Protein AF-A0A3M0ZXP2-F1 (afdb_monomer)

Structure (mmCIF, N/CA/C/O backbone):
data_AF-A0A3M0ZXP2-F1
#
_entry.id   AF-A0A3M0ZXP2-F1
#
loop_
_atom_site.group_PDB
_atom_site.id
_atom_site.type_symbol
_atom_site.label_atom_id
_atom_site.label_alt_id
_atom_site.label_comp_id
_atom_site.label_asym_id
_atom_site.label_entity_id
_atom_site.label_seq_id
_atom_site.pdbx_PDB_ins_code
_atom_site.Cartn_x
_atom_site.Cartn_y
_atom_site.Cartn_z
_atom_site.occupancy
_atom_site.B_iso_or_equiv
_atom_site.auth_seq_id
_atom_site.auth_comp_id
_atom_site.auth_asym_id
_atom_site.auth_atom_id
_atom_site.pdbx_PDB_model_num
ATOM 1 N N . MET A 1 1 ? -32.323 59.612 -32.442 1.00 44.59 1 MET A N 1
ATOM 2 C CA . MET A 1 1 ? -31.510 58.811 -33.387 1.00 44.59 1 MET A CA 1
ATOM 3 C C . MET A 1 1 ? -30.819 57.692 -32.607 1.00 44.59 1 MET A C 1
ATOM 5 O O . MET A 1 1 ? -29.998 57.991 -31.755 1.00 44.59 1 MET A O 1
ATOM 9 N N . ARG A 1 2 ? -31.217 56.425 -32.800 1.00 47.19 2 ARG A N 1
ATOM 10 C CA . ARG A 1 2 ? -30.590 55.243 -32.172 1.00 47.19 2 ARG A CA 1
ATOM 11 C C . ARG A 1 2 ? -29.609 54.628 -33.169 1.00 47.19 2 ARG A C 1
ATOM 13 O O . ARG A 1 2 ? -30.060 54.100 -34.180 1.00 47.19 2 ARG A O 1
ATOM 20 N N . THR A 1 3 ? -28.311 54.635 -32.883 1.00 50.50 3 THR A N 1
ATOM 21 C CA . THR A 1 3 ? -27.328 53.829 -33.623 1.00 50.50 3 THR A CA 1
ATOM 22 C C . THR A 1 3 ? -26.857 52.676 -32.740 1.00 50.50 3 THR A C 1
ATOM 24 O O . THR A 1 3 ? -26.327 52.844 -31.646 1.00 50.50 3 THR A O 1
ATOM 27 N N . LYS A 1 4 ? -27.169 51.465 -33.203 1.00 53.56 4 LYS A N 1
ATOM 28 C CA . LYS A 1 4 ? -26.891 50.178 -32.565 1.00 53.56 4 LYS A CA 1
ATOM 29 C C . LYS A 1 4 ? -25.509 49.727 -33.048 1.00 53.56 4 LYS A C 1
ATOM 31 O O . LYS A 1 4 ? -25.363 49.409 -34.224 1.00 53.56 4 LYS A O 1
ATOM 36 N N . PHE A 1 5 ? -24.508 49.694 -32.172 1.00 51.50 5 PHE A N 1
ATOM 37 C CA . PHE A 1 5 ? -23.222 49.065 -32.489 1.00 51.50 5 PHE A CA 1
ATOM 38 C C . PHE A 1 5 ? -23.338 47.536 -32.331 1.00 51.50 5 PHE A C 1
ATOM 40 O O . PHE A 1 5 ? -23.860 47.069 -31.312 1.00 51.50 5 PHE A O 1
ATOM 47 N N . PRO A 1 6 ? -22.895 46.724 -33.309 1.00 51.06 6 PRO A N 1
ATOM 48 C CA . PRO A 1 6 ? -22.983 45.274 -33.215 1.00 51.06 6 PRO A CA 1
ATOM 49 C C . PRO A 1 6 ? -21.936 44.726 -32.233 1.00 51.06 6 PRO A C 1
ATOM 51 O O . PRO A 1 6 ? -20.734 44.936 -32.371 1.00 51.06 6 PRO A O 1
ATOM 54 N N . SER A 1 7 ? -22.414 43.993 -31.228 1.00 53.69 7 SER A N 1
ATOM 55 C CA . SER A 1 7 ? -21.606 43.317 -30.210 1.00 53.69 7 SER A CA 1
ATOM 56 C C . SER A 1 7 ? -20.908 42.074 -30.782 1.00 53.69 7 SER A C 1
ATOM 58 O O . SER A 1 7 ? -21.535 41.048 -31.048 1.00 53.69 7 SER A O 1
ATOM 60 N N . ASN A 1 8 ? -19.583 42.150 -30.933 1.00 52.69 8 ASN A N 1
ATOM 61 C CA . ASN A 1 8 ? -18.698 41.062 -31.380 1.00 52.69 8 ASN A CA 1
ATOM 62 C C . ASN A 1 8 ? -18.313 40.077 -30.240 1.00 52.69 8 ASN A C 1
ATOM 64 O O . ASN A 1 8 ? -17.297 39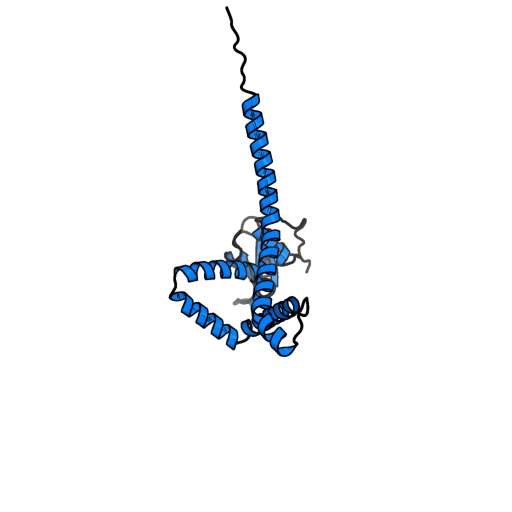.386 -30.305 1.00 52.69 8 ASN A O 1
ATOM 68 N N . SER A 1 9 ? -19.103 39.989 -29.161 1.00 57.03 9 SER A N 1
ATOM 69 C CA . SER A 1 9 ? -18.730 39.254 -27.937 1.00 57.03 9 SER A CA 1
ATOM 70 C C . SER A 1 9 ? -18.844 37.722 -28.034 1.00 57.03 9 SER A C 1
ATOM 72 O O . SER A 1 9 ? -18.269 36.999 -27.218 1.00 57.03 9 SER A O 1
ATOM 74 N N . LYS A 1 10 ? -19.540 37.185 -29.047 1.00 52.28 10 LYS A N 1
ATOM 75 C CA . LYS A 1 10 ? -19.826 35.739 -29.144 1.00 52.28 10 LYS A CA 1
ATOM 76 C C . LYS A 1 10 ? -18.646 34.886 -29.643 1.00 52.28 10 LYS A C 1
ATOM 78 O O . LYS A 1 10 ? -18.547 33.718 -29.270 1.00 52.28 10 LYS A O 1
ATOM 83 N N . LYS A 1 11 ? -17.718 35.432 -30.445 1.00 52.44 11 LYS A N 1
ATOM 84 C CA . LYS A 1 11 ? -16.585 34.658 -31.013 1.00 52.44 11 LYS A CA 1
ATOM 85 C C . LYS A 1 11 ? -15.446 34.401 -30.013 1.00 52.44 11 LYS A C 1
ATOM 87 O O . LYS A 1 11 ? -14.830 33.337 -30.058 1.00 52.44 11 LYS A O 1
ATOM 92 N N . VAL A 1 12 ? -15.190 35.329 -29.088 1.00 55.94 12 VAL A N 1
ATOM 93 C CA . VAL A 1 12 ? -14.093 35.223 -28.101 1.00 55.94 12 VAL A CA 1
ATOM 94 C C . VAL A 1 12 ? -14.400 34.179 -27.016 1.00 55.94 12 VAL A C 1
ATOM 96 O O . VAL A 1 12 ? -13.514 33.432 -26.599 1.00 55.94 12 VAL A O 1
ATOM 99 N N . SER A 1 13 ? -15.673 34.058 -26.623 1.00 58.50 13 SER A N 1
ATOM 100 C CA . SER A 1 13 ? -16.164 33.053 -25.666 1.00 58.50 13 SER A CA 1
ATOM 101 C C . SER A 1 13 ? -15.958 31.609 -26.164 1.00 58.50 13 SER A C 1
ATOM 103 O O . SER A 1 13 ? -15.393 30.771 -25.455 1.00 58.50 13 SER A O 1
ATOM 105 N N . LYS A 1 14 ? -16.312 31.329 -27.428 1.00 59.16 14 LYS A N 1
ATOM 106 C CA . LYS A 1 14 ? -16.271 29.972 -28.003 1.00 59.16 14 LYS A CA 1
ATOM 107 C C . LYS A 1 14 ? -14.840 29.433 -28.181 1.00 59.16 14 LYS A C 1
ATOM 109 O O . LYS A 1 14 ? -14.597 28.258 -27.920 1.00 59.16 14 LYS A O 1
ATOM 114 N N . ARG A 1 15 ? -13.865 30.285 -28.542 1.00 62.31 15 ARG A N 1
ATOM 115 C CA . ARG A 1 15 ? -12.441 29.891 -28.663 1.00 62.31 15 ARG A CA 1
ATOM 116 C C . ARG A 1 15 ? -11.800 29.522 -27.320 1.00 62.31 15 ARG A C 1
ATOM 118 O O . ARG A 1 15 ? -11.051 28.551 -27.262 1.00 62.31 15 ARG A O 1
ATOM 125 N N . ARG A 1 16 ? -12.119 30.242 -26.235 1.00 63.91 16 ARG A N 1
ATOM 126 C CA . ARG A 1 16 ? -11.636 29.895 -24.882 1.00 63.91 16 ARG A CA 1
ATOM 127 C C . ARG A 1 16 ? -12.206 28.560 -24.394 1.00 63.91 16 ARG A C 1
ATOM 129 O O . ARG A 1 16 ? -11.501 27.828 -23.709 1.00 63.91 16 ARG A O 1
ATOM 136 N N . SER A 1 17 ? -13.446 28.235 -24.762 1.00 71.38 17 SER A N 1
ATOM 137 C CA . SER A 1 17 ? -14.083 26.950 -24.442 1.00 71.38 17 SER A CA 1
ATOM 138 C C . SER A 1 17 ? -13.439 25.780 -25.197 1.00 71.38 17 SER A C 1
ATOM 140 O O . SER A 1 17 ? -13.051 24.803 -24.564 1.00 71.38 17 SER A O 1
ATOM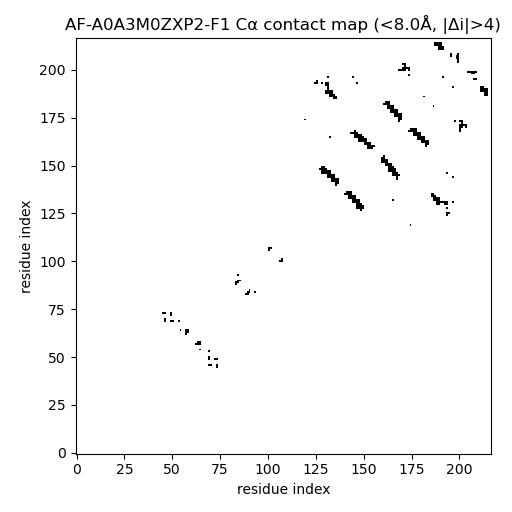 142 N N . LEU A 1 18 ? -13.213 25.910 -26.511 1.00 77.06 18 LEU A N 1
ATOM 143 C CA . LEU A 1 18 ? -12.563 24.864 -27.314 1.00 77.06 18 LEU A CA 1
ATOM 144 C C . LEU A 1 18 ? -11.116 24.598 -26.884 1.00 77.06 18 LEU A C 1
ATOM 146 O O . LEU A 1 18 ? -10.724 23.443 -26.758 1.00 77.06 18 LEU A O 1
ATOM 150 N N . TYR A 1 19 ? -10.338 25.647 -26.593 1.00 83.94 19 TYR A N 1
ATOM 151 C CA . TYR A 1 19 ? -8.975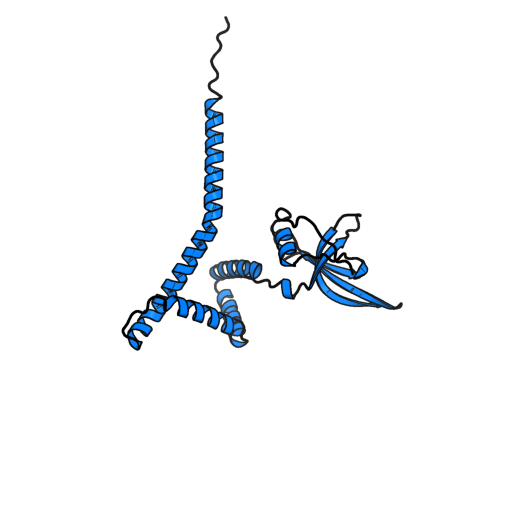 25.491 -26.078 1.00 83.94 19 TYR A CA 1
ATOM 152 C C . TYR A 1 19 ? -8.948 24.786 -24.716 1.00 83.94 19 TYR A C 1
ATOM 154 O O . TYR A 1 19 ? -8.117 23.912 -24.491 1.00 83.94 19 TYR A O 1
ATOM 162 N N . LYS A 1 20 ? -9.880 25.123 -23.813 1.00 81.38 20 LYS A N 1
ATOM 163 C CA . LYS A 1 20 ? -10.005 24.442 -22.516 1.00 81.38 20 LYS A CA 1
ATOM 164 C C . LYS A 1 20 ? -10.356 22.963 -22.683 1.00 81.38 20 LYS A C 1
ATOM 166 O O . LYS A 1 20 ? -9.743 22.135 -22.016 1.00 81.38 20 LYS A O 1
ATOM 171 N N . SER A 1 21 ? -11.283 22.628 -23.580 1.00 82.62 21 SER A N 1
ATOM 172 C CA . SER A 1 21 ? -11.655 21.236 -23.856 1.00 82.62 21 SER A CA 1
ATOM 173 C C . SER A 1 21 ? -10.515 20.453 -24.507 1.00 82.62 21 SER A C 1
ATOM 175 O O . SER A 1 21 ? -10.206 19.356 -24.057 1.00 82.62 21 SER A O 1
ATOM 177 N N . LEU A 1 22 ? -9.832 21.032 -25.499 1.00 88.25 22 LEU A N 1
ATOM 178 C CA . LEU A 1 22 ? -8.693 20.394 -26.162 1.00 88.25 22 LEU A CA 1
ATOM 179 C C . LEU A 1 22 ? -7.523 20.185 -25.195 1.00 88.25 22 LEU A C 1
ATOM 181 O O . LEU A 1 22 ? -6.964 19.095 -25.138 1.00 88.25 22 LEU A O 1
ATOM 185 N N . ARG A 1 23 ? -7.203 21.194 -24.371 1.00 89.56 23 ARG A N 1
ATOM 186 C CA . ARG A 1 23 ? -6.197 21.072 -23.308 1.00 89.56 23 ARG A CA 1
ATOM 187 C C . ARG A 1 23 ? -6.579 19.980 -22.315 1.00 89.56 23 ARG A C 1
ATOM 189 O O . ARG A 1 23 ? -5.715 19.197 -21.950 1.00 89.56 23 ARG A O 1
ATOM 196 N N . ARG A 1 24 ? -7.845 19.901 -21.889 1.00 88.56 24 ARG A N 1
ATOM 197 C CA . ARG A 1 24 ? -8.320 18.856 -20.968 1.00 88.56 24 ARG A CA 1
ATOM 198 C C . ARG A 1 24 ? -8.145 17.458 -21.563 1.00 88.56 24 ARG A C 1
ATOM 200 O O . ARG A 1 24 ? -7.632 16.590 -20.872 1.00 88.56 24 ARG A O 1
ATOM 207 N N . ILE A 1 25 ? -8.531 17.259 -22.824 1.00 89.50 25 ILE A N 1
ATOM 208 C CA . ILE A 1 25 ? -8.393 15.970 -23.522 1.00 89.50 25 ILE A CA 1
ATOM 209 C C . ILE A 1 25 ? -6.915 15.601 -23.678 1.00 89.50 25 ILE A C 1
ATOM 211 O O . ILE A 1 25 ? -6.528 14.479 -23.377 1.00 89.50 25 ILE A O 1
ATOM 215 N N . PHE A 1 26 ? -6.074 16.557 -24.073 1.00 92.19 26 PHE A N 1
ATOM 216 C CA . PHE A 1 26 ? -4.635 16.345 -24.198 1.00 92.19 26 PHE A CA 1
ATOM 217 C C . PHE A 1 26 ? -3.971 16.025 -22.850 1.00 92.19 26 PHE A C 1
ATOM 219 O O . PHE A 1 26 ? -3.185 15.088 -22.765 1.00 92.19 26 PHE A O 1
ATOM 226 N N . MET A 1 27 ? -4.322 16.748 -21.778 1.00 92.81 27 MET A N 1
ATOM 227 C CA . MET A 1 27 ? -3.810 16.472 -20.430 1.00 92.81 27 MET A CA 1
ATOM 228 C C . MET A 1 27 ? -4.274 15.108 -19.920 1.00 92.81 27 MET A C 1
ATOM 230 O O . MET A 1 27 ? -3.470 14.398 -19.333 1.00 92.81 27 MET A O 1
ATOM 234 N N . ALA A 1 28 ? -5.528 14.721 -20.172 1.00 89.25 28 ALA A N 1
ATOM 235 C CA . ALA A 1 28 ? -6.023 13.388 -19.837 1.00 89.25 28 ALA A CA 1
ATOM 236 C C . ALA A 1 28 ? -5.266 12.296 -20.611 1.00 89.25 28 ALA A C 1
ATOM 238 O O . ALA A 1 28 ? -4.831 11.321 -20.010 1.00 89.25 28 ALA A O 1
ATOM 239 N N . GLY A 1 29 ? -5.031 12.491 -21.914 1.00 90.38 29 GLY A N 1
ATOM 240 C CA . GLY A 1 29 ? -4.236 11.572 -22.731 1.00 90.38 29 GLY A CA 1
ATOM 241 C C . GLY A 1 29 ? -2.801 11.423 -22.221 1.00 90.38 29 GLY A C 1
ATOM 242 O O . GLY A 1 29 ? -2.317 10.306 -22.076 1.00 90.38 29 GLY A O 1
ATOM 243 N N . ILE A 1 30 ? -2.142 12.532 -21.868 1.00 91.88 30 ILE A N 1
ATOM 244 C CA . ILE A 1 30 ? -0.819 12.501 -21.231 1.00 91.88 30 ILE A CA 1
ATOM 245 C C . ILE A 1 30 ? -0.876 11.753 -19.897 1.00 91.88 30 ILE A C 1
ATOM 247 O O . ILE A 1 30 ? -0.055 10.874 -19.674 1.00 91.88 30 ILE A O 1
ATOM 251 N N . LEU A 1 31 ? -1.836 12.070 -19.025 1.00 91.81 31 LEU A N 1
ATOM 252 C CA . LEU A 1 31 ? -1.962 11.443 -17.705 1.00 91.81 31 LEU A CA 1
ATOM 253 C C . LEU A 1 31 ? -2.123 9.922 -17.796 1.00 91.81 31 LEU A C 1
ATOM 255 O O . LEU A 1 31 ? -1.542 9.210 -16.987 1.00 91.81 31 LEU A O 1
ATOM 259 N N . VAL A 1 32 ? -2.852 9.429 -18.799 1.00 92.19 32 VAL A N 1
ATOM 260 C CA . VAL A 1 32 ? -3.024 7.988 -19.045 1.00 92.19 32 VAL A CA 1
ATOM 261 C C . VAL A 1 32 ? -1.767 7.353 -19.651 1.00 92.19 32 VAL A C 1
ATOM 263 O O . VAL A 1 32 ? -1.438 6.215 -19.329 1.00 92.19 32 VAL A O 1
ATOM 266 N N . LEU A 1 33 ? -1.041 8.070 -20.514 1.00 93.19 33 LEU A N 1
ATOM 267 C CA . LEU A 1 33 ? 0.167 7.549 -21.163 1.00 93.19 33 LEU A CA 1
ATOM 268 C C . LEU A 1 33 ? 1.414 7.601 -20.272 1.00 93.19 33 LEU A C 1
ATOM 270 O O . LEU A 1 33 ? 2.318 6.791 -20.472 1.00 93.19 33 LEU A O 1
ATOM 274 N N . ILE A 1 34 ? 1.480 8.522 -19.303 1.00 92.94 34 ILE A N 1
ATOM 275 C CA . ILE A 1 34 ? 2.635 8.682 -18.406 1.00 92.94 34 ILE A CA 1
ATOM 276 C C . ILE A 1 34 ? 3.017 7.350 -17.740 1.00 92.94 34 ILE A C 1
ATOM 278 O O . ILE A 1 34 ? 4.175 6.961 -17.896 1.00 92.94 34 ILE A O 1
ATOM 282 N N . PRO A 1 35 ? 2.108 6.615 -17.064 1.00 85.25 35 PRO A N 1
ATOM 283 C CA . PRO A 1 35 ? 2.456 5.347 -16.425 1.00 85.25 35 PRO A CA 1
ATOM 284 C C . PRO A 1 35 ? 3.029 4.328 -17.413 1.00 85.25 35 PRO A C 1
ATOM 286 O O . PRO A 1 35 ? 4.070 3.738 -17.151 1.00 85.25 35 PRO A O 1
ATOM 289 N N . VAL A 1 36 ? 2.407 4.190 -18.588 1.00 92.19 36 VAL A N 1
ATOM 290 C CA . VAL A 1 36 ? 2.818 3.220 -19.617 1.00 92.19 36 VAL A CA 1
ATOM 291 C C . VAL A 1 36 ? 4.218 3.531 -20.148 1.00 92.19 36 VAL A C 1
ATOM 293 O O . VAL A 1 36 ? 5.072 2.646 -20.235 1.00 92.19 36 VAL A O 1
ATOM 296 N N . ILE A 1 37 ? 4.477 4.799 -20.476 1.00 93.19 37 ILE A N 1
ATOM 297 C CA . ILE A 1 37 ? 5.783 5.251 -20.969 1.00 93.19 37 ILE A CA 1
ATOM 298 C C . ILE A 1 37 ? 6.844 5.084 -19.877 1.00 93.19 37 ILE A C 1
ATOM 300 O O . ILE A 1 37 ? 7.939 4.601 -20.162 1.00 93.19 37 ILE A O 1
ATOM 304 N N . MET A 1 38 ? 6.520 5.434 -18.630 1.00 89.06 38 MET A N 1
ATOM 305 C CA . MET A 1 38 ? 7.418 5.268 -17.486 1.00 89.06 38 MET A CA 1
ATOM 306 C C . MET A 1 38 ? 7.800 3.802 -17.275 1.00 89.06 38 MET A C 1
ATOM 308 O O . MET A 1 38 ? 8.987 3.508 -17.137 1.00 89.06 38 MET A O 1
ATOM 312 N N . THR A 1 39 ? 6.839 2.875 -17.324 1.00 88.00 39 THR A N 1
ATOM 313 C CA . THR A 1 39 ? 7.114 1.434 -17.240 1.00 88.00 39 THR A CA 1
ATOM 314 C C . THR A 1 39 ? 8.042 0.983 -18.363 1.00 88.00 39 THR A C 1
ATOM 316 O O . THR A 1 39 ? 9.040 0.315 -18.099 1.00 88.00 39 THR A O 1
ATOM 319 N N . PHE A 1 40 ? 7.772 1.385 -19.609 1.00 93.25 40 PHE A N 1
ATOM 320 C CA . PHE A 1 40 ? 8.615 1.011 -20.745 1.00 93.25 40 PHE A CA 1
ATOM 321 C C . PHE A 1 40 ? 10.050 1.538 -20.607 1.00 93.25 40 PHE A C 1
ATOM 323 O O . PHE A 1 40 ? 11.006 0.801 -20.854 1.00 93.25 40 PHE A O 1
ATOM 330 N N . ILE A 1 41 ? 10.217 2.793 -20.175 1.00 92.81 41 ILE A N 1
ATOM 331 C CA . ILE A 1 41 ? 11.534 3.396 -19.932 1.00 92.81 41 ILE A CA 1
ATOM 332 C C . ILE A 1 41 ? 12.272 2.651 -18.819 1.00 92.81 41 ILE A C 1
ATOM 334 O O . ILE A 1 41 ? 13.432 2.299 -19.013 1.00 92.81 41 ILE A O 1
ATOM 338 N N . ALA A 1 42 ? 11.616 2.387 -17.687 1.00 87.69 42 ALA A N 1
ATOM 339 C CA . ALA A 1 42 ? 12.227 1.703 -16.550 1.00 87.69 42 ALA A CA 1
ATOM 340 C C . ALA A 1 42 ? 12.697 0.291 -16.925 1.00 87.69 42 ALA A C 1
ATOM 342 O O . ALA A 1 42 ? 13.845 -0.072 -16.673 1.00 87.69 42 ALA A O 1
ATOM 343 N N . VAL A 1 43 ? 11.836 -0.475 -17.599 1.00 85.44 43 VAL A N 1
ATOM 344 C CA . VAL A 1 43 ? 12.134 -1.836 -18.061 1.00 85.44 43 VAL A CA 1
ATOM 345 C C . VAL A 1 43 ? 13.284 -1.832 -19.072 1.00 85.44 43 VAL A C 1
ATOM 347 O O . VAL A 1 43 ? 14.240 -2.591 -18.926 1.00 85.44 43 VAL A O 1
ATOM 350 N N . LYS A 1 44 ? 13.249 -0.936 -20.067 1.00 87.25 44 LYS A N 1
ATOM 351 C CA . LYS A 1 44 ? 14.333 -0.801 -21.050 1.00 87.25 44 LYS A CA 1
ATOM 352 C C . LYS A 1 44 ? 15.654 -0.399 -20.392 1.00 87.25 44 LYS A C 1
ATOM 354 O O . LYS A 1 44 ? 16.694 -0.949 -20.743 1.00 87.25 44 LYS A O 1
ATOM 359 N N . TRP A 1 45 ? 15.623 0.560 -19.469 1.00 88.88 45 TRP A N 1
ATOM 360 C CA . TRP A 1 45 ? 16.809 1.019 -18.749 1.00 88.88 45 TRP A CA 1
ATOM 361 C C . TRP A 1 45 ? 17.447 -0.118 -17.951 1.00 88.88 45 TRP A C 1
ATOM 363 O O . TRP A 1 45 ? 18.658 -0.309 -18.031 1.00 88.88 45 TRP A O 1
ATOM 373 N N . LEU A 1 46 ? 16.627 -0.919 -17.267 1.00 83.19 46 LEU A N 1
ATOM 374 C CA . LEU A 1 46 ? 17.084 -2.082 -16.518 1.00 83.19 46 LEU A CA 1
ATOM 375 C C . LEU A 1 46 ? 17.745 -3.125 -17.429 1.00 83.19 46 LEU A C 1
ATOM 377 O O . LEU A 1 46 ? 18.842 -3.581 -17.118 1.00 83.19 46 LEU A O 1
ATOM 381 N N . PHE A 1 47 ? 17.136 -3.450 -18.577 1.00 82.56 47 PHE A N 1
ATOM 382 C CA . PHE A 1 47 ? 17.742 -4.382 -19.534 1.00 82.56 47 PHE A CA 1
ATOM 383 C C . PHE A 1 47 ? 19.089 -3.892 -20.046 1.00 82.56 47 PHE A C 1
ATOM 385 O O . PHE A 1 47 ? 20.046 -4.654 -20.036 1.00 82.56 47 PHE A O 1
ATOM 392 N N . VAL A 1 48 ? 19.189 -2.621 -20.443 1.00 85.00 48 VAL A N 1
ATOM 393 C CA . VAL A 1 48 ? 20.449 -2.048 -20.942 1.00 85.00 48 VAL A CA 1
ATOM 394 C C . VAL A 1 48 ? 21.525 -2.037 -19.856 1.00 85.00 48 VAL A C 1
ATOM 396 O O . VAL A 1 48 ? 22.686 -2.313 -20.152 1.00 85.00 48 VAL A O 1
ATOM 399 N N . LEU A 1 49 ? 21.154 -1.744 -18.607 1.00 85.62 49 LEU A N 1
ATOM 400 C CA . LEU A 1 49 ? 22.073 -1.773 -17.471 1.00 85.62 49 LEU A CA 1
ATOM 401 C C . LEU A 1 49 ? 22.633 -3.184 -17.251 1.00 85.62 49 LEU A C 1
ATOM 403 O O . LEU A 1 49 ? 23.846 -3.363 -17.155 1.00 85.62 49 LEU A O 1
ATOM 407 N N . VAL A 1 50 ? 21.750 -4.180 -17.196 1.00 82.44 50 VAL A N 1
ATOM 408 C CA . VAL A 1 50 ? 22.111 -5.578 -16.949 1.00 82.44 50 VAL A CA 1
ATOM 409 C C . VAL A 1 50 ? 22.912 -6.149 -18.120 1.00 82.44 50 VAL A C 1
ATOM 411 O O . VAL A 1 50 ? 23.993 -6.693 -17.897 1.00 82.44 50 VAL A O 1
ATOM 414 N N . ASP A 1 51 ? 22.463 -5.946 -19.362 1.00 81.19 51 ASP A N 1
ATOM 415 C CA . ASP A 1 51 ? 23.213 -6.325 -20.566 1.00 81.19 51 ASP A CA 1
ATOM 416 C C . ASP A 1 51 ? 24.595 -5.672 -20.598 1.00 81.19 51 ASP A C 1
ATOM 418 O O . ASP A 1 51 ? 25.575 -6.335 -20.923 1.00 81.19 51 ASP A O 1
ATOM 422 N N . GLY A 1 52 ? 24.703 -4.395 -20.227 1.00 81.81 52 GLY A N 1
ATOM 423 C CA . GLY A 1 52 ? 25.981 -3.688 -20.171 1.00 81.81 52 GLY A CA 1
ATOM 424 C C . GLY A 1 52 ? 26.972 -4.316 -19.190 1.00 81.81 52 GLY A C 1
ATOM 425 O O . GLY A 1 52 ? 28.156 -4.418 -19.503 1.00 81.81 52 GLY A O 1
ATOM 426 N N . ILE A 1 53 ? 26.492 -4.779 -18.032 1.00 81.56 53 ILE A N 1
ATOM 427 C CA . ILE A 1 53 ? 27.324 -5.457 -17.030 1.00 81.56 53 ILE A CA 1
ATOM 428 C C . ILE A 1 53 ? 27.698 -6.866 -17.497 1.00 81.56 53 ILE A C 1
ATOM 430 O O . ILE A 1 53 ? 28.841 -7.266 -17.324 1.00 81.56 53 ILE A O 1
ATOM 434 N N . LEU A 1 54 ? 26.767 -7.623 -18.085 1.00 78.50 54 LEU A N 1
ATOM 435 C CA . LEU A 1 54 ? 26.965 -9.040 -18.416 1.00 78.50 54 LEU A CA 1
ATOM 436 C C . LEU A 1 54 ? 27.671 -9.285 -19.747 1.00 78.50 54 LEU A C 1
ATOM 438 O O . LEU A 1 54 ? 28.387 -10.278 -19.867 1.00 78.50 54 LEU A O 1
ATOM 442 N N . LYS A 1 55 ? 27.482 -8.414 -20.742 1.00 77.31 55 LYS A N 1
ATOM 443 C CA . LYS A 1 55 ? 28.028 -8.578 -22.095 1.00 77.31 55 LYS A CA 1
ATOM 444 C C . LYS A 1 55 ? 29.539 -8.870 -22.107 1.00 77.31 55 LYS A C 1
ATOM 446 O O . LYS A 1 55 ? 29.905 -9.843 -22.761 1.00 77.31 55 LYS A O 1
ATOM 451 N N . PRO A 1 56 ? 30.401 -8.162 -21.346 1.00 79.00 56 PRO A N 1
ATOM 452 C CA . PRO A 1 56 ? 31.830 -8.479 -21.290 1.00 79.00 56 PRO A CA 1
ATOM 453 C C . PRO A 1 56 ? 32.123 -9.896 -20.774 1.00 79.00 56 PRO A C 1
ATOM 455 O O . PRO A 1 56 ? 33.043 -10.550 -21.254 1.00 79.00 56 PRO A O 1
ATOM 458 N N . TYR A 1 57 ? 31.337 -10.393 -19.815 1.00 80.62 57 TYR A N 1
ATOM 459 C CA . TYR A 1 57 ? 31.520 -11.730 -19.242 1.00 80.62 57 TYR A CA 1
ATOM 460 C C . TYR A 1 57 ? 30.972 -12.831 -20.155 1.00 80.62 57 TYR A C 1
ATOM 462 O O . T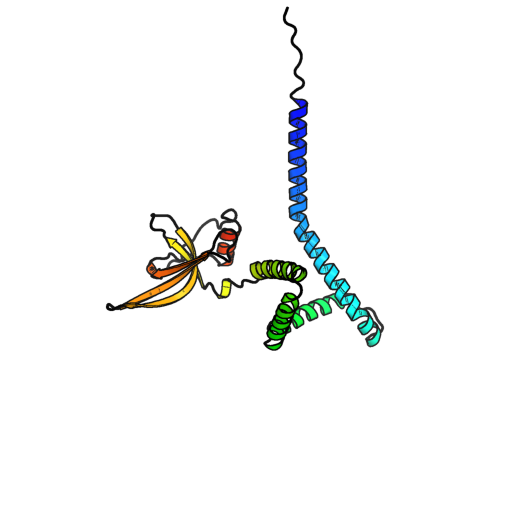YR A 1 57 ? 31.580 -13.891 -20.271 1.00 80.62 57 TYR A O 1
ATOM 470 N N . ILE A 1 58 ? 29.845 -12.580 -20.827 1.00 74.75 58 ILE A N 1
ATOM 471 C CA . ILE A 1 58 ? 29.238 -13.520 -21.778 1.00 74.75 58 ILE A CA 1
ATOM 472 C C . ILE A 1 58 ? 30.112 -13.655 -23.027 1.00 74.75 58 ILE A C 1
ATOM 474 O O . ILE A 1 58 ? 30.360 -14.774 -23.468 1.00 74.75 58 ILE A O 1
ATOM 478 N N . GLU A 1 59 ? 30.608 -12.545 -23.580 1.00 75.50 59 GLU A N 1
ATOM 479 C CA . GLU A 1 59 ? 31.516 -12.564 -24.735 1.00 75.50 59 GLU A CA 1
ATOM 480 C C . GLU A 1 59 ? 32.829 -13.285 -24.400 1.00 75.50 59 GLU A C 1
ATOM 482 O O . GLU A 1 59 ? 33.335 -14.035 -25.231 1.00 75.50 59 GLU A O 1
ATOM 487 N N . LEU A 1 60 ? 33.331 -13.144 -23.168 1.00 77.31 60 LEU A N 1
ATOM 488 C CA . LEU A 1 60 ? 34.521 -13.855 -22.697 1.00 77.31 60 LEU A CA 1
ATOM 489 C C . LEU A 1 60 ? 34.291 -15.366 -22.499 1.00 77.31 60 LEU A C 1
ATOM 491 O O . LEU A 1 60 ? 35.181 -16.151 -22.815 1.00 77.31 60 LEU A O 1
ATOM 495 N N . LEU A 1 61 ? 33.131 -15.787 -21.973 1.00 75.62 61 LEU A N 1
ATOM 496 C CA . LEU A 1 61 ? 32.839 -17.207 -21.709 1.00 75.62 61 LEU A CA 1
ATOM 497 C C . LEU A 1 61 ? 32.331 -17.979 -22.934 1.00 75.62 61 LEU A C 1
ATOM 499 O O . LEU A 1 61 ? 32.662 -19.152 -23.090 1.00 75.62 61 LEU A O 1
ATOM 503 N N . PHE A 1 62 ? 31.487 -17.357 -23.758 1.00 72.12 62 PHE A N 1
ATOM 504 C CA . PHE A 1 62 ? 30.727 -18.038 -24.811 1.00 72.12 62 PHE A CA 1
ATOM 505 C C . PHE A 1 62 ? 31.072 -17.560 -26.225 1.00 72.12 62 PHE A C 1
ATOM 507 O O . PHE A 1 62 ? 30.661 -18.208 -27.185 1.00 72.12 62 PHE A O 1
ATOM 514 N N . GLY A 1 63 ? 31.795 -16.443 -26.382 1.00 71.88 63 GLY A N 1
ATOM 515 C CA . GLY A 1 63 ? 32.239 -15.924 -27.684 1.00 71.88 63 GLY A CA 1
ATOM 516 C C . GLY A 1 63 ? 31.122 -15.511 -28.655 1.00 71.88 63 GLY A C 1
ATOM 517 O O . GLY A 1 63 ? 31.410 -15.151 -29.793 1.00 71.88 63 GLY A O 1
ATOM 518 N N . ILE A 1 64 ? 29.851 -15.581 -28.241 1.00 71.38 64 ILE A N 1
ATOM 519 C CA . ILE A 1 64 ? 28.670 -15.349 -29.081 1.00 71.38 64 ILE A CA 1
ATOM 520 C C . ILE A 1 64 ? 27.643 -14.536 -28.287 1.00 71.38 64 ILE A C 1
ATOM 522 O O . ILE A 1 64 ? 27.392 -14.796 -27.109 1.00 71.38 64 ILE A O 1
ATOM 526 N N . TYR A 1 65 ? 27.011 -13.565 -28.949 1.00 67.94 65 TYR A N 1
ATOM 527 C CA . TYR A 1 65 ? 25.876 -12.829 -28.399 1.00 67.94 65 TYR A CA 1
ATOM 528 C C . TYR A 1 65 ? 24.597 -13.675 -28.480 1.00 67.94 65 TYR A C 1
ATOM 530 O O . TYR A 1 65 ? 24.141 -14.008 -29.575 1.00 67.94 65 TYR A O 1
ATOM 538 N N . ILE A 1 66 ? 24.002 -14.002 -27.329 1.00 70.12 66 ILE A N 1
ATOM 539 C CA . ILE A 1 66 ? 22.720 -14.714 -27.254 1.00 70.12 66 ILE A CA 1
ATOM 540 C C . ILE A 1 66 ? 21.599 -13.688 -27.012 1.00 70.12 66 ILE A C 1
ATOM 542 O O . ILE A 1 66 ? 21.506 -13.139 -25.907 1.00 70.12 66 ILE A O 1
ATOM 546 N N . PRO A 1 67 ? 20.732 -13.411 -28.004 1.00 67.94 67 PRO A N 1
ATOM 547 C CA . PRO A 1 67 ? 19.615 -12.491 -27.822 1.00 67.94 67 PRO A CA 1
ATOM 548 C C . PRO A 1 67 ? 18.650 -13.024 -26.750 1.00 67.94 67 PRO A C 1
ATOM 550 O O . PRO A 1 67 ? 18.287 -14.197 -26.752 1.00 67.94 67 PRO A O 1
ATOM 553 N N . GLY A 1 68 ? 18.240 -12.160 -25.816 1.00 72.50 68 GLY A N 1
ATOM 554 C CA . GLY A 1 68 ? 17.346 -12.517 -24.704 1.00 72.50 68 GLY A CA 1
ATOM 555 C C . GLY A 1 68 ? 18.046 -12.987 -23.421 1.00 72.50 68 GLY A C 1
ATOM 556 O O . GLY A 1 68 ? 17.392 -13.087 -22.383 1.00 72.50 68 GLY A O 1
ATOM 557 N N . LEU A 1 69 ? 19.369 -13.193 -23.431 1.00 77.69 69 LEU A N 1
ATOM 558 C CA . LEU A 1 69 ? 20.118 -13.566 -22.224 1.00 77.69 69 LEU A CA 1
ATOM 559 C C . LEU A 1 69 ? 20.093 -12.455 -21.160 1.00 77.69 69 LEU A C 1
ATOM 561 O O . LEU A 1 69 ? 19.927 -12.744 -19.976 1.00 77.69 69 LEU A O 1
ATOM 565 N N . GLY A 1 70 ? 20.129 -11.190 -21.586 1.00 76.69 70 GLY A N 1
ATOM 566 C CA . GLY A 1 70 ? 19.907 -10.029 -20.723 1.00 76.69 70 GLY A CA 1
ATOM 567 C C . GLY A 1 70 ? 18.574 -10.037 -20.000 1.00 76.69 70 GLY A C 1
ATOM 568 O O . GLY A 1 70 ? 18.498 -9.640 -18.837 1.00 76.69 70 GLY A O 1
ATOM 569 N N . PHE A 1 71 ? 17.525 -10.540 -20.658 1.00 81.06 71 PHE A N 1
ATOM 570 C CA . PHE A 1 71 ? 16.205 -10.642 -20.049 1.00 81.06 71 PHE A CA 1
ATOM 571 C C . PHE A 1 71 ? 16.212 -11.650 -18.902 1.00 81.06 71 PHE A C 1
ATOM 573 O O . PHE A 1 71 ? 15.843 -11.319 -17.776 1.00 81.06 71 PHE A O 1
ATOM 580 N N . ILE A 1 72 ? 16.700 -12.861 -19.176 1.00 83.12 72 ILE A N 1
ATOM 581 C CA . ILE A 1 72 ? 16.789 -13.944 -18.189 1.00 83.12 72 ILE A CA 1
ATOM 582 C C . ILE A 1 72 ? 17.680 -13.522 -17.020 1.00 83.12 72 ILE A C 1
ATOM 584 O O . ILE A 1 72 ? 17.315 -13.709 -15.861 1.00 83.12 72 ILE A O 1
ATOM 588 N N . ALA A 1 73 ? 18.824 -12.907 -17.311 1.00 82.25 73 ALA A N 1
ATOM 589 C CA . ALA A 1 73 ? 19.743 -12.449 -16.285 1.00 82.25 73 ALA A CA 1
ATOM 590 C C . ALA A 1 73 ? 19.153 -11.314 -15.438 1.00 82.25 73 ALA A C 1
ATOM 592 O O . ALA A 1 73 ? 19.331 -11.314 -14.224 1.00 82.25 73 ALA A O 1
ATOM 593 N N . THR A 1 74 ? 18.393 -10.395 -16.041 1.00 82.56 74 THR A N 1
ATOM 594 C CA . THR A 1 74 ? 17.646 -9.363 -15.305 1.00 82.56 74 THR A CA 1
ATOM 595 C C . THR A 1 74 ? 16.638 -9.993 -14.350 1.00 82.56 74 THR A C 1
ATOM 597 O O . THR A 1 74 ? 16.620 -9.649 -13.171 1.00 82.56 74 THR A O 1
ATOM 600 N N . VAL A 1 75 ? 15.830 -10.945 -14.826 1.00 86.00 75 VAL A N 1
ATOM 601 C CA . VAL A 1 75 ? 14.851 -11.658 -13.987 1.00 86.00 75 VAL A CA 1
ATOM 602 C C . VAL A 1 75 ? 15.550 -12.384 -12.837 1.00 86.00 75 VAL A C 1
ATOM 604 O O . VAL A 1 75 ? 15.118 -12.280 -11.690 1.00 86.00 75 VAL A O 1
ATOM 607 N N . LEU A 1 76 ? 16.660 -13.067 -13.122 1.00 88.88 76 LEU A N 1
ATOM 608 C CA . LEU A 1 76 ? 17.440 -13.774 -12.114 1.00 88.88 76 LEU A CA 1
ATOM 609 C C . LEU A 1 76 ? 18.046 -12.810 -11.083 1.00 88.88 76 LEU A C 1
ATOM 611 O O . LEU A 1 76 ? 17.987 -13.087 -9.890 1.00 88.88 76 LEU A O 1
ATOM 615 N N . LEU A 1 77 ? 18.580 -11.666 -11.515 1.00 86.38 77 LEU A N 1
ATOM 616 C CA . LEU A 1 77 ? 19.111 -10.632 -10.624 1.00 86.38 77 LEU A CA 1
ATOM 617 C C . LEU A 1 77 ? 18.027 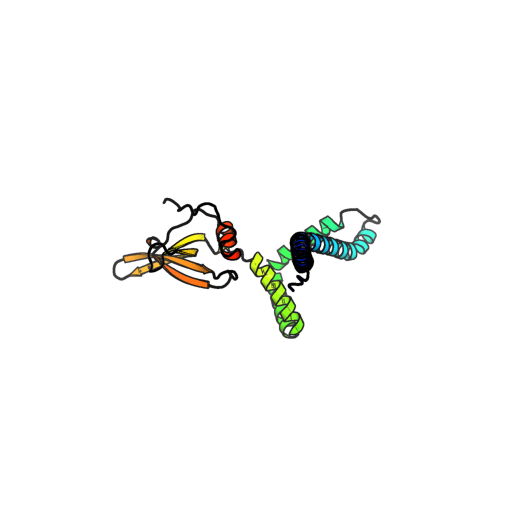-10.042 -9.722 1.00 86.38 77 LEU A C 1
ATOM 619 O O . LEU A 1 77 ? 18.244 -9.920 -8.516 1.00 86.38 77 LEU A O 1
ATOM 623 N N . ILE A 1 78 ? 16.852 -9.718 -10.270 1.00 87.44 78 ILE A N 1
ATOM 624 C CA . ILE A 1 78 ? 15.704 -9.259 -9.475 1.00 87.44 78 ILE A CA 1
ATOM 625 C C . ILE A 1 78 ? 15.345 -10.322 -8.433 1.00 87.44 78 ILE A C 1
ATOM 627 O O . ILE A 1 78 ? 15.239 -10.011 -7.248 1.00 87.44 78 ILE A O 1
ATOM 631 N N . PHE A 1 79 ? 15.228 -11.585 -8.839 1.00 90.19 79 PHE A N 1
ATOM 632 C CA . PHE A 1 79 ? 14.885 -12.673 -7.929 1.00 90.19 79 PHE A CA 1
ATOM 633 C C . PHE A 1 79 ? 15.924 -12.855 -6.812 1.00 90.19 79 PHE A C 1
ATOM 635 O O . PHE A 1 79 ? 15.570 -12.887 -5.633 1.00 90.19 79 PHE A O 1
ATOM 642 N N . LEU A 1 80 ? 17.213 -12.905 -7.160 1.00 91.56 80 LEU A N 1
ATOM 643 C CA . LEU A 1 80 ? 18.306 -13.048 -6.196 1.00 91.56 80 LEU A CA 1
ATOM 644 C C . LEU A 1 80 ? 18.405 -11.845 -5.255 1.00 91.56 80 LEU A C 1
ATOM 646 O O . LEU A 1 80 ? 18.611 -12.031 -4.058 1.00 91.56 80 LEU A O 1
ATOM 650 N N . SER A 1 81 ? 18.216 -10.622 -5.758 1.00 88.56 81 SER A N 1
ATOM 651 C CA . SER A 1 81 ? 18.173 -9.426 -4.908 1.00 88.56 81 SER A CA 1
ATOM 652 C C . SER A 1 81 ? 16.996 -9.460 -3.930 1.00 88.56 81 SER A C 1
ATOM 654 O O . SER A 1 81 ? 17.174 -9.104 -2.768 1.00 88.56 81 SER A O 1
ATOM 656 N N . GLY A 1 82 ? 15.831 -9.977 -4.339 1.00 86.62 82 GLY A N 1
ATOM 657 C CA . GLY A 1 82 ? 14.683 -10.191 -3.455 1.00 86.62 82 GLY A CA 1
ATOM 658 C C . GLY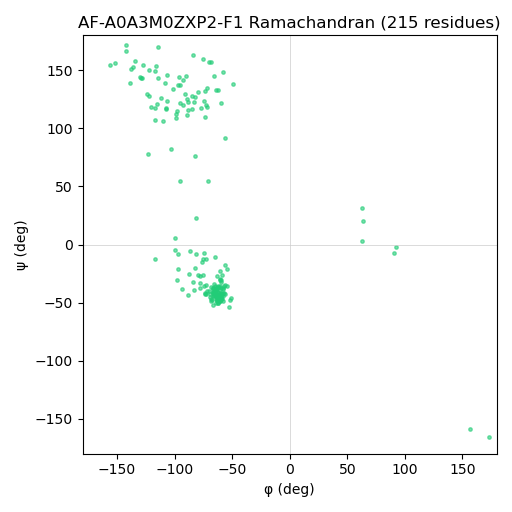 A 1 82 ? 14.950 -11.244 -2.374 1.00 86.62 82 GLY A C 1
ATOM 659 O O . GLY A 1 82 ? 14.677 -11.015 -1.192 1.00 86.62 82 GLY A O 1
ATOM 660 N N . LEU A 1 83 ? 15.556 -12.377 -2.741 1.00 90.00 83 LEU A N 1
ATOM 661 C CA . LEU A 1 83 ? 15.996 -13.394 -1.776 1.00 90.00 83 LEU A CA 1
ATOM 662 C C . LEU A 1 83 ? 17.014 -12.825 -0.785 1.00 90.00 83 LEU A C 1
ATOM 664 O O . LEU A 1 83 ? 16.927 -13.056 0.421 1.00 90.00 83 LEU A O 1
ATOM 668 N N . PHE A 1 84 ? 17.958 -12.030 -1.281 1.00 91.38 84 PHE A N 1
ATOM 669 C CA . PHE A 1 84 ? 18.939 -11.372 -0.439 1.00 91.38 84 PHE A CA 1
ATOM 670 C C . PHE A 1 84 ? 18.271 -10.382 0.518 1.00 91.38 84 PHE A C 1
ATOM 672 O O . PHE A 1 84 ? 18.477 -10.484 1.725 1.00 91.38 84 PHE A O 1
ATOM 679 N N . ALA A 1 85 ? 17.413 -9.493 0.016 1.00 85.94 85 ALA A N 1
ATOM 680 C CA . ALA A 1 85 ? 16.709 -8.484 0.806 1.00 85.94 85 ALA A CA 1
ATOM 681 C C . ALA A 1 85 ? 15.802 -9.085 1.895 1.00 85.94 85 ALA A C 1
ATOM 683 O O . ALA A 1 85 ? 15.630 -8.490 2.958 1.00 85.94 85 ALA A O 1
ATOM 684 N N . THR A 1 86 ? 15.244 -10.277 1.668 1.00 84.06 86 THR A N 1
ATOM 685 C CA . THR A 1 86 ? 14.401 -10.976 2.654 1.00 84.06 86 THR A CA 1
ATOM 686 C C . THR A 1 86 ? 15.203 -11.749 3.705 1.00 84.06 86 THR A C 1
ATOM 688 O O . THR A 1 86 ? 14.687 -12.003 4.799 1.00 84.06 86 THR A O 1
ATOM 691 N N . SER A 1 87 ? 16.471 -12.064 3.426 1.00 91.44 87 SER A N 1
ATOM 692 C CA . SER A 1 87 ? 17.378 -12.737 4.360 1.00 91.44 87 SER A CA 1
ATOM 693 C C . SER A 1 87 ? 17.793 -11.843 5.540 1.00 91.44 87 SER A C 1
ATOM 695 O O . SER A 1 87 ? 17.796 -10.614 5.454 1.00 91.44 87 SER A O 1
ATOM 697 N N . TYR A 1 88 ? 18.205 -12.457 6.656 1.00 89.00 88 TYR A N 1
ATOM 698 C CA . TYR A 1 88 ? 18.706 -11.720 7.827 1.00 89.00 88 TYR A CA 1
ATOM 699 C C . TYR A 1 88 ? 19.919 -10.832 7.489 1.00 89.00 88 TYR A C 1
ATOM 701 O O . TYR A 1 88 ? 19.992 -9.681 7.923 1.00 89.00 88 TYR A O 1
ATOM 709 N N . GLY A 1 89 ? 20.848 -11.343 6.672 1.00 90.50 89 GLY A N 1
ATOM 710 C CA . GLY A 1 89 ? 22.034 -10.603 6.239 1.00 90.50 89 GLY A CA 1
ATOM 711 C C . GLY A 1 89 ? 21.693 -9.405 5.352 1.00 90.50 89 GLY A C 1
ATOM 712 O O . GLY A 1 89 ? 22.205 -8.310 5.582 1.00 90.50 89 GLY A O 1
ATOM 713 N N . GLY A 1 90 ? 20.780 -9.580 4.393 1.00 88.88 90 GLY A N 1
ATOM 714 C CA . GLY A 1 90 ? 20.352 -8.486 3.522 1.00 88.88 90 GLY A CA 1
ATOM 715 C C . GLY A 1 90 ? 19.598 -7.396 4.272 1.00 88.88 90 GLY A C 1
ATOM 716 O O . GLY A 1 90 ? 19.917 -6.224 4.096 1.00 88.88 90 GLY A O 1
ATOM 717 N N . LYS A 1 91 ? 18.695 -7.754 5.198 1.00 86.50 91 LYS A N 1
ATOM 718 C CA . LYS A 1 91 ? 18.035 -6.773 6.082 1.00 86.50 91 LYS A CA 1
ATOM 719 C C . LYS A 1 91 ? 19.047 -5.943 6.870 1.00 86.50 91 LYS A C 1
ATOM 721 O O . LYS A 1 91 ? 18.903 -4.729 6.976 1.00 86.50 91 LYS A O 1
ATOM 726 N N . ARG A 1 92 ? 20.101 -6.580 7.392 1.00 90.69 92 ARG A N 1
ATOM 727 C CA . ARG A 1 92 ? 21.163 -5.884 8.130 1.00 90.69 92 ARG A CA 1
ATOM 728 C C . ARG A 1 92 ? 21.960 -4.930 7.238 1.00 90.69 92 ARG A C 1
ATOM 730 O O . ARG A 1 92 ? 22.248 -3.821 7.668 1.00 90.69 92 ARG A O 1
ATOM 737 N N . LEU A 1 93 ? 22.292 -5.334 6.012 1.00 91.88 93 LEU A N 1
ATOM 738 C CA . LEU A 1 93 ? 23.000 -4.479 5.052 1.00 91.88 93 LEU A CA 1
ATOM 739 C C . LEU A 1 93 ? 22.161 -3.291 4.583 1.00 91.88 93 LEU A C 1
ATOM 741 O O . LEU A 1 93 ? 22.684 -2.183 4.512 1.00 91.88 93 LEU A O 1
ATOM 745 N N . ILE A 1 94 ? 20.870 -3.500 4.322 1.00 88.38 94 ILE A N 1
ATOM 746 C CA . ILE A 1 94 ? 19.940 -2.416 3.980 1.00 88.38 94 ILE A CA 1
ATOM 747 C C . ILE A 1 94 ? 19.889 -1.398 5.124 1.00 88.38 94 ILE A C 1
ATOM 749 O O . ILE A 1 94 ? 20.080 -0.212 4.884 1.00 88.38 94 ILE A O 1
ATOM 753 N N . ASN A 1 95 ? 19.757 -1.856 6.373 1.00 87.69 95 ASN A N 1
ATOM 754 C CA . ASN A 1 95 ? 19.754 -0.964 7.537 1.00 87.69 95 ASN A CA 1
ATOM 755 C C . ASN A 1 95 ? 21.069 -0.182 7.698 1.00 87.69 95 ASN A C 1
ATOM 757 O O . ASN A 1 95 ? 21.045 0.978 8.097 1.00 87.69 95 ASN A O 1
ATOM 761 N N . LEU A 1 96 ? 22.219 -0.792 7.392 1.00 91.50 96 LEU A N 1
ATOM 762 C CA . LEU A 1 96 ? 23.506 -0.085 7.390 1.00 91.50 96 LEU A CA 1
ATOM 763 C C . LEU A 1 96 ? 23.574 0.975 6.280 1.00 91.50 96 LEU A C 1
ATOM 765 O O . LEU A 1 96 ? 24.118 2.055 6.497 1.00 91.50 96 LEU A O 1
ATOM 769 N N . GLY A 1 97 ? 23.004 0.691 5.107 1.00 89.19 97 GLY A N 1
ATOM 770 C CA . GLY A 1 97 ? 22.864 1.665 4.024 1.00 89.19 97 GLY A CA 1
ATOM 771 C C . GLY A 1 97 ? 21.966 2.840 4.412 1.00 89.19 97 GLY A C 1
ATOM 772 O O . GLY A 1 97 ? 22.339 3.992 4.192 1.00 89.19 97 GLY A O 1
ATOM 773 N N . ASP A 1 98 ? 20.838 2.558 5.068 1.00 87.44 98 ASP A N 1
ATOM 774 C CA . ASP A 1 98 ? 19.929 3.574 5.610 1.00 87.44 98 ASP A CA 1
ATOM 775 C C . ASP A 1 98 ? 20.655 4.474 6.627 1.00 87.44 98 ASP A C 1
ATOM 777 O O . ASP A 1 98 ? 20.547 5.697 6.556 1.00 87.44 98 ASP A O 1
ATOM 781 N N . GLN A 1 99 ? 21.475 3.890 7.511 1.00 89.19 99 GLN A N 1
ATOM 782 C CA . GLN A 1 99 ? 22.319 4.635 8.459 1.00 89.19 99 GLN A CA 1
ATOM 783 C C . GLN A 1 99 ? 23.377 5.502 7.761 1.00 89.19 99 GLN A C 1
ATOM 785 O O . GLN A 1 99 ? 23.659 6.629 8.173 1.00 89.19 99 GLN A O 1
ATOM 790 N N . PHE A 1 100 ? 23.966 5.010 6.672 1.00 91.12 100 PHE A N 1
ATOM 791 C CA . PHE A 1 100 ? 24.921 5.790 5.890 1.00 91.12 100 PHE A CA 1
ATOM 792 C C . PHE A 1 100 ? 24.252 7.006 5.231 1.00 91.12 100 PHE A C 1
ATOM 794 O O . PHE A 1 100 ? 24.788 8.116 5.281 1.00 91.12 100 PHE A O 1
ATOM 801 N N . LEU A 1 101 ? 23.046 6.822 4.688 1.00 89.56 101 LEU A N 1
ATOM 802 C CA . LEU A 1 101 ? 22.244 7.887 4.082 1.00 89.56 101 LEU A CA 1
ATOM 803 C C . LEU A 1 101 ? 21.884 9.006 5.070 1.00 89.56 101 LEU A C 1
ATOM 805 O O . LEU A 1 101 ? 21.671 10.139 4.637 1.00 89.56 101 LEU A O 1
ATOM 809 N N . GLU A 1 102 ? 21.892 8.755 6.384 1.00 85.44 102 GLU A N 1
ATOM 810 C CA . GLU A 1 102 ? 21.655 9.793 7.401 1.00 85.44 102 GLU A CA 1
ATOM 811 C C . GLU A 1 102 ? 22.656 10.948 7.339 1.00 85.44 102 GLU A C 1
ATOM 813 O O . GLU A 1 102 ? 22.315 12.077 7.688 1.00 85.44 102 GLU A O 1
ATOM 818 N N . HIS A 1 103 ? 23.856 10.691 6.821 1.00 90.19 103 HIS A N 1
ATOM 819 C CA . HIS A 1 103 ? 24.910 11.690 6.675 1.00 90.19 103 HIS A CA 1
ATOM 820 C C . HIS A 1 103 ? 24.738 12.561 5.416 1.00 90.19 103 HIS A C 1
ATOM 822 O O . HIS A 1 103 ? 25.452 13.549 5.244 1.00 90.19 103 HIS A O 1
ATOM 828 N N . LEU A 1 104 ? 23.790 12.225 4.532 1.00 92.50 104 LEU A N 1
ATOM 829 C CA . LEU A 1 104 ? 23.554 12.895 3.250 1.00 92.50 104 LEU A CA 1
ATOM 830 C C . LEU A 1 104 ? 22.097 13.394 3.168 1.00 92.50 104 LEU A C 1
ATOM 832 O O . LEU A 1 104 ? 21.269 12.797 2.474 1.00 92.50 104 LEU A O 1
ATOM 836 N N . PRO A 1 105 ? 21.761 14.519 3.832 1.00 81.81 105 PRO A N 1
ATOM 837 C CA . PRO A 1 105 ? 20.376 14.936 4.081 1.00 81.81 105 PRO A CA 1
ATOM 838 C C . PRO A 1 105 ? 19.547 15.175 2.811 1.00 81.81 105 PRO A C 1
ATOM 840 O O . PRO A 1 105 ? 18.334 14.973 2.822 1.00 81.81 105 PRO A O 1
ATOM 843 N N . PHE A 1 106 ? 20.174 15.579 1.702 1.00 91.00 106 PHE A N 1
ATOM 844 C CA . PHE A 1 106 ? 19.477 15.742 0.421 1.00 91.00 106 PHE A CA 1
ATOM 845 C C . PHE A 1 106 ? 19.135 14.401 -0.239 1.00 91.00 106 PHE A C 1
ATOM 847 O O . PHE A 1 106 ? 18.025 14.233 -0.737 1.00 91.00 106 PHE A O 1
ATOM 854 N N . ILE A 1 107 ? 20.064 13.442 -0.218 1.00 89.31 107 ILE A N 1
ATOM 855 C CA . ILE A 1 107 ? 19.883 12.124 -0.840 1.00 89.31 107 ILE A CA 1
ATOM 856 C C . ILE A 1 107 ? 18.888 11.298 -0.022 1.00 89.31 107 ILE A C 1
ATOM 858 O O . ILE A 1 107 ? 17.995 10.679 -0.597 1.00 89.31 107 ILE A O 1
ATOM 862 N N . ARG A 1 108 ? 18.971 11.378 1.313 1.00 87.31 108 ARG A N 1
ATOM 863 C CA . ARG A 1 108 ? 18.013 10.758 2.233 1.00 87.31 108 ARG A CA 1
ATOM 864 C C . ARG A 1 108 ? 16.571 11.131 1.905 1.00 87.31 108 ARG A C 1
ATOM 866 O O . ARG A 1 108 ? 15.747 10.244 1.767 1.00 87.31 108 ARG A O 1
ATOM 873 N N . ARG A 1 109 ? 16.271 12.417 1.683 1.00 86.25 109 ARG A N 1
ATOM 874 C CA . ARG A 1 109 ? 14.904 12.861 1.342 1.00 86.25 109 ARG A CA 1
ATOM 875 C C . ARG A 1 109 ? 14.350 12.198 0.078 1.00 86.25 109 ARG A C 1
ATOM 877 O O . ARG A 1 109 ? 13.165 11.894 0.024 1.00 86.25 109 ARG A O 1
ATOM 884 N N . ILE A 1 110 ? 15.190 11.989 -0.937 1.00 88.50 110 ILE A N 1
ATOM 885 C CA . ILE A 1 110 ? 14.786 11.345 -2.198 1.00 88.50 110 ILE A CA 1
ATOM 886 C C . ILE 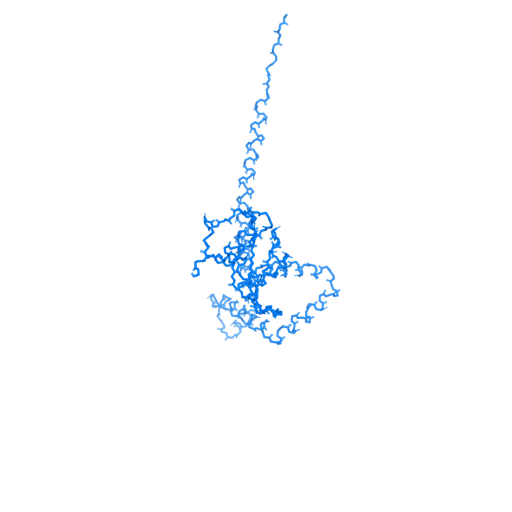A 1 110 ? 14.589 9.838 -1.987 1.00 88.50 110 ILE A C 1
ATOM 888 O O . ILE A 1 110 ? 13.630 9.258 -2.503 1.00 88.50 110 ILE A O 1
ATOM 892 N N . TYR A 1 111 ? 15.487 9.216 -1.220 1.00 85.19 111 TYR A N 1
ATOM 893 C CA . TYR A 1 111 ? 15.401 7.804 -0.868 1.00 85.19 111 TYR A CA 1
ATOM 894 C C . TYR A 1 111 ? 14.144 7.506 -0.042 1.00 85.19 111 TYR A C 1
ATOM 896 O O . TYR A 1 111 ? 13.376 6.627 -0.420 1.00 85.19 111 TYR A O 1
ATOM 904 N N . ASP A 1 112 ? 13.884 8.297 1.002 1.00 84.56 112 ASP A N 1
ATOM 905 C CA . ASP A 1 112 ? 12.711 8.168 1.869 1.00 84.56 112 ASP A CA 1
ATOM 906 C C . ASP A 1 112 ? 11.416 8.352 1.067 1.00 84.56 112 ASP A C 1
ATOM 908 O O . ASP A 1 112 ? 10.549 7.490 1.121 1.00 84.56 112 ASP A O 1
ATOM 912 N N . ALA A 1 113 ? 11.320 9.373 0.205 1.00 82.12 113 ALA A N 1
ATOM 913 C CA . ALA A 1 113 ? 10.145 9.559 -0.654 1.00 82.12 113 ALA A CA 1
ATOM 914 C C . ALA A 1 113 ? 9.899 8.367 -1.599 1.00 82.12 113 ALA A C 1
ATOM 916 O O . ALA A 1 113 ? 8.758 7.977 -1.841 1.00 82.12 113 ALA A O 1
ATOM 917 N N . SER A 1 114 ? 10.967 7.767 -2.130 1.00 81.88 114 SER A N 1
ATOM 918 C CA . SER A 1 114 ? 10.862 6.572 -2.976 1.00 81.88 114 SER A CA 1
ATOM 919 C C . SER A 1 114 ? 10.418 5.356 -2.161 1.00 81.88 114 SER A C 1
ATOM 921 O O . SER A 1 114 ? 9.557 4.593 -2.600 1.00 81.88 114 SER A O 1
ATOM 923 N N . LYS A 1 115 ? 10.978 5.197 -0.958 1.00 80.88 115 LYS A N 1
ATOM 924 C CA . LYS A 1 115 ? 10.636 4.135 -0.012 1.00 80.88 115 LYS A CA 1
ATOM 925 C C . LYS A 1 115 ? 9.195 4.266 0.464 1.00 80.88 115 LYS A C 1
ATOM 927 O O . LYS A 1 115 ? 8.528 3.251 0.553 1.00 80.88 115 LYS A O 1
ATOM 932 N N . ASP A 1 116 ? 8.687 5.473 0.679 1.00 76.81 116 ASP A N 1
ATOM 933 C CA . ASP A 1 116 ? 7.298 5.729 1.067 1.00 76.81 116 ASP A CA 1
ATOM 934 C C . ASP A 1 116 ? 6.314 5.329 -0.032 1.00 76.81 116 ASP A C 1
ATOM 936 O O . ASP A 1 116 ? 5.302 4.695 0.257 1.00 76.81 116 ASP A O 1
ATOM 940 N N . ILE A 1 117 ? 6.634 5.615 -1.299 1.00 77.50 117 ILE A N 1
ATOM 941 C CA . ILE A 1 117 ? 5.841 5.145 -2.443 1.00 77.50 117 ILE A CA 1
ATOM 942 C C . ILE A 1 117 ? 5.848 3.615 -2.481 1.00 77.50 117 ILE A C 1
ATOM 944 O O . ILE A 1 117 ? 4.791 2.995 -2.548 1.00 77.50 117 ILE A O 1
ATOM 948 N N . VAL A 1 118 ? 7.029 2.991 -2.404 1.00 73.75 118 VAL A N 1
ATOM 949 C CA . VAL A 1 118 ? 7.147 1.526 -2.400 1.00 73.75 118 VAL A CA 1
ATOM 950 C C . VAL A 1 118 ? 6.416 0.925 -1.205 1.00 73.75 118 VAL A C 1
ATOM 952 O O . VAL A 1 118 ? 5.699 -0.049 -1.386 1.00 73.75 118 VAL A O 1
ATOM 955 N N . ASN A 1 119 ? 6.539 1.506 -0.014 1.00 68.00 119 ASN A N 1
ATOM 956 C CA . ASN A 1 119 ? 5.854 1.067 1.194 1.00 68.00 119 ASN A CA 1
ATOM 957 C C . ASN A 1 119 ? 4.344 1.179 1.020 1.00 68.00 119 ASN A C 1
ATOM 959 O O . ASN A 1 119 ? 3.664 0.211 1.318 1.00 68.00 119 ASN A O 1
ATOM 963 N N . ALA A 1 120 ? 3.821 2.273 0.462 1.00 64.19 120 ALA A N 1
ATOM 964 C CA . ALA A 1 120 ? 2.395 2.402 0.166 1.00 64.19 120 ALA A CA 1
ATOM 965 C C . ALA A 1 120 ? 1.877 1.244 -0.709 1.00 64.19 120 ALA A C 1
ATOM 967 O O . ALA A 1 120 ? 0.780 0.753 -0.480 1.00 64.19 120 ALA A O 1
ATOM 968 N N . PHE A 1 121 ? 2.679 0.740 -1.652 1.00 60.50 121 PHE A N 1
ATOM 969 C CA . PHE A 1 121 ? 2.309 -0.424 -2.472 1.00 60.50 121 PHE A CA 1
ATOM 970 C C . PHE A 1 121 ? 2.674 -1.787 -1.856 1.00 60.50 121 PHE A C 1
ATOM 972 O O . PHE A 1 121 ? 2.067 -2.797 -2.195 1.00 60.50 121 PHE A O 1
ATOM 979 N N . THR A 1 122 ? 3.683 -1.837 -0.982 1.00 54.50 122 THR A N 1
ATOM 980 C CA . THR A 1 122 ? 4.243 -3.067 -0.383 1.00 54.50 122 THR A CA 1
ATOM 981 C C . THR A 1 122 ? 3.668 -3.349 0.994 1.00 54.50 122 THR A C 1
ATOM 983 O O . THR A 1 122 ? 3.918 -4.425 1.544 1.00 54.50 122 THR A O 1
ATOM 986 N N . PHE A 1 123 ? 2.893 -2.419 1.560 1.00 51.12 123 PHE A N 1
ATOM 987 C CA . PHE A 1 123 ? 2.036 -2.668 2.702 1.00 51.12 123 PHE A CA 1
ATOM 988 C C . PHE A 1 123 ? 1.104 -3.813 2.316 1.00 51.12 123 PHE A C 1
ATOM 990 O O . PHE A 1 123 ? 0.042 -3.672 1.723 1.00 51.12 123 PHE A O 1
ATOM 997 N N . THR A 1 124 ? 1.603 -4.996 2.652 1.00 46.97 124 THR A N 1
ATOM 998 C CA . THR A 1 124 ? 0.988 -6.309 2.631 1.00 46.97 124 THR A CA 1
ATOM 999 C C . THR A 1 124 ? -0.033 -6.305 3.771 1.00 46.97 124 THR A C 1
ATOM 1001 O O . THR A 1 124 ? 0.029 -7.098 4.708 1.00 46.97 124 THR A O 1
ATOM 1004 N N . GLU A 1 125 ? -0.925 -5.317 3.722 1.00 50.19 125 GLU A N 1
ATOM 1005 C CA . GLU A 1 125 ? -2.030 -5.052 4.629 1.00 50.19 125 GLU A CA 1
ATOM 1006 C C . GLU A 1 125 ? -2.913 -6.308 4.683 1.00 50.19 125 GLU A C 1
ATOM 1008 O O . GLU A 1 125 ? -3.299 -6.727 5.768 1.00 50.19 125 GLU A O 1
ATOM 1013 N N . ALA A 1 126 ? -3.054 -7.044 3.574 1.00 49.38 126 ALA A N 1
ATOM 1014 C CA . ALA A 1 126 ? -3.778 -8.316 3.515 1.00 49.38 126 ALA A CA 1
ATOM 1015 C C . ALA A 1 126 ? -3.298 -9.419 4.489 1.00 49.38 126 ALA A C 1
ATOM 1017 O O . ALA A 1 126 ? -4.027 -10.377 4.726 1.00 49.38 126 ALA A O 1
ATOM 1018 N N . LYS A 1 127 ? -2.082 -9.334 5.060 1.00 50.09 127 LYS A N 1
ATOM 1019 C CA . LYS A 1 127 ? -1.620 -10.289 6.094 1.00 50.09 127 LYS A CA 1
ATOM 1020 C C . LYS A 1 127 ? -1.793 -9.794 7.530 1.00 50.09 127 LYS A C 1
ATOM 1022 O O . LYS A 1 127 ? -1.770 -10.620 8.440 1.00 50.09 127 LYS A O 1
ATOM 1027 N N . VAL A 1 128 ? -1.909 -8.482 7.748 1.00 62.03 128 VAL A N 1
ATOM 1028 C CA . VAL A 1 128 ? -2.120 -7.892 9.085 1.00 62.03 128 VAL A CA 1
ATOM 1029 C C . VAL A 1 128 ? -3.609 -7.694 9.349 1.00 62.03 128 VAL A C 1
ATOM 1031 O O . VAL A 1 128 ? -4.075 -7.948 10.459 1.00 62.03 128 VAL A O 1
ATOM 1034 N N . PHE A 1 129 ? -4.359 -7.287 8.328 1.00 69.94 129 PHE A N 1
ATOM 1035 C CA . PHE A 1 129 ? -5.807 -7.234 8.376 1.00 69.94 129 PHE A CA 1
ATOM 1036 C C . PHE A 1 129 ? -6.372 -8.595 8.033 1.00 69.94 129 PHE A C 1
ATOM 1038 O O . PHE A 1 129 ? -6.014 -9.209 7.034 1.00 69.94 129 PHE A O 1
ATOM 1045 N N . LYS A 1 130 ? -7.246 -9.077 8.903 1.00 80.88 130 LYS A N 1
ATOM 1046 C CA . LYS A 1 130 ? -7.904 -10.366 8.743 1.00 80.88 130 LYS A CA 1
ATOM 1047 C C . LYS A 1 130 ? -9.181 -10.224 7.931 1.00 80.88 130 LYS A C 1
ATOM 1049 O O . LYS A 1 130 ? -9.457 -11.054 7.075 1.00 80.88 130 LYS A O 1
ATOM 1054 N N . GLU A 1 131 ? -9.959 -9.183 8.222 1.00 91.19 131 GLU A N 1
ATOM 1055 C CA . GLU A 1 131 ? -11.305 -8.988 7.684 1.00 91.19 131 GLU A CA 1
ATOM 1056 C C . GLU A 1 131 ? -11.663 -7.502 7.603 1.00 91.19 131 GLU A C 1
ATOM 1058 O O . GLU A 1 131 ? -11.130 -6.683 8.358 1.00 91.19 131 GLU A O 1
ATOM 1063 N N . VAL A 1 132 ? -12.599 -7.170 6.713 1.00 94.38 132 VAL A N 1
ATOM 1064 C CA . VAL A 1 132 ? -13.168 -5.826 6.571 1.00 94.38 132 VAL A CA 1
ATOM 1065 C C . VAL A 1 132 ? -14.468 -5.742 7.367 1.00 94.38 132 VAL A C 1
ATOM 1067 O O . VAL A 1 132 ? -15.285 -6.664 7.343 1.00 94.38 132 VAL A O 1
ATOM 1070 N N . VAL A 1 133 ? -14.675 -4.639 8.081 1.00 95.75 133 VAL A N 1
ATOM 1071 C CA . VAL A 1 133 ? -15.850 -4.423 8.930 1.00 95.75 133 VAL A CA 1
ATOM 1072 C C . VAL A 1 133 ? -16.434 -3.023 8.763 1.00 95.75 133 VAL A C 1
ATOM 1074 O O . VAL A 1 133 ? -15.722 -2.058 8.482 1.00 95.75 133 VAL A O 1
ATOM 1077 N N . LEU A 1 134 ? -17.736 -2.909 9.015 1.00 95.62 134 LEU A N 1
ATOM 1078 C CA . LEU A 1 134 ? -18.404 -1.653 9.325 1.00 95.62 134 LEU A CA 1
ATOM 1079 C C . LEU A 1 134 ? -18.438 -1.455 10.841 1.00 95.62 134 LEU A C 1
ATOM 1081 O O . LEU A 1 134 ? -19.028 -2.254 11.574 1.00 95.62 134 LEU A O 1
ATOM 1085 N N . LEU A 1 135 ? -17.829 -0.364 11.295 1.00 94.81 135 LEU A N 1
ATOM 1086 C CA . LEU A 1 135 ? -17.887 0.106 12.674 1.00 94.81 135 LEU A CA 1
ATOM 1087 C C . LEU A 1 135 ? -18.944 1.210 12.777 1.00 94.81 135 LEU A C 1
ATOM 1089 O O . LEU A 1 135 ? -18.769 2.290 12.213 1.00 94.81 135 LEU A O 1
ATOM 1093 N N . GLU A 1 136 ? -20.042 0.937 13.479 1.00 92.88 136 GLU A N 1
ATOM 1094 C CA . GLU A 1 136 ? -21.137 1.896 13.649 1.00 92.88 136 GLU A CA 1
ATOM 1095 C C . GLU A 1 136 ? -20.737 3.039 14.592 1.00 92.88 136 GLU A C 1
ATOM 1097 O O . GLU A 1 136 ? -20.137 2.837 15.650 1.00 92.88 136 GLU A O 1
ATOM 1102 N N . MET A 1 137 ? -21.063 4.265 14.195 1.00 90.75 137 MET A N 1
ATOM 1103 C CA . MET A 1 137 ? -20.864 5.463 14.998 1.00 90.75 137 MET A CA 1
ATOM 1104 C C . MET A 1 137 ? -22.019 5.683 15.978 1.00 90.75 137 MET A C 1
ATOM 1106 O O . MET A 1 137 ? -23.113 5.165 15.774 1.00 90.75 137 MET A O 1
ATOM 1110 N N . PRO A 1 138 ? -21.840 6.528 17.014 1.00 86.56 138 PRO A N 1
ATOM 1111 C CA . PRO A 1 138 ? -22.923 6.866 17.944 1.00 86.56 138 PRO A CA 1
ATOM 1112 C C . PRO A 1 138 ? -24.193 7.400 17.261 1.00 86.56 138 PRO A C 1
ATOM 1114 O O . PRO A 1 138 ? -25.277 7.377 17.840 1.00 86.56 138 PRO A O 1
ATOM 1117 N N . ARG A 1 139 ? -24.066 7.903 16.026 1.00 90.56 139 ARG A N 1
ATOM 1118 C CA . ARG A 1 139 ? -25.197 8.255 15.173 1.00 90.56 139 ARG A CA 1
ATOM 1119 C C . ARG A 1 139 ? -25.625 7.036 14.356 1.00 90.56 139 ARG A C 1
ATOM 1121 O O . ARG A 1 139 ? -24.840 6.531 13.562 1.00 90.56 139 ARG A O 1
ATOM 1128 N N . LYS A 1 140 ? -26.897 6.658 14.502 1.00 90.12 140 LYS A N 1
ATOM 1129 C CA . LYS A 1 140 ? -27.528 5.564 13.756 1.00 90.12 140 LYS A CA 1
ATOM 1130 C C . LYS A 1 140 ? -27.270 5.675 12.248 1.00 90.12 140 LYS A C 1
ATOM 1132 O O . LYS A 1 140 ? -27.373 6.771 11.688 1.00 90.12 140 LYS A O 1
ATOM 1137 N N . ASP A 1 141 ? -26.988 4.530 11.630 1.00 88.44 141 ASP A N 1
ATOM 1138 C CA . ASP A 1 141 ? -26.781 4.362 10.186 1.00 88.44 141 ASP A CA 1
ATOM 1139 C C . ASP A 1 141 ? -25.559 5.125 9.630 1.00 88.44 141 ASP A C 1
ATOM 1141 O O . ASP A 1 141 ? -25.461 5.379 8.429 1.00 88.44 141 ASP A O 1
ATOM 1145 N N . LEU A 1 142 ? -24.605 5.484 10.497 1.00 93.00 142 LEU A N 1
ATOM 1146 C CA . LEU A 1 142 ? -23.310 6.044 10.119 1.00 93.00 142 LEU A CA 1
ATOM 1147 C C . LEU A 1 142 ? -22.210 5.037 10.452 1.00 93.00 142 LEU A C 1
ATOM 1149 O O . LEU A 1 142 ? -22.092 4.607 11.597 1.00 93.00 142 LEU A O 1
ATOM 1153 N N . PHE A 1 143 ? -21.383 4.694 9.468 1.00 93.38 143 PHE A N 1
ATOM 1154 C CA . PHE A 1 143 ? -20.375 3.648 9.613 1.00 93.38 143 PHE A CA 1
ATOM 1155 C C . PHE A 1 143 ? -19.002 4.125 9.154 1.00 93.38 143 PHE A C 1
ATOM 1157 O O . PHE A 1 143 ? -18.882 4.844 8.162 1.00 93.38 143 PHE A O 1
ATOM 1164 N N . PHE A 1 144 ? -17.968 3.666 9.849 1.00 94.12 144 PHE A N 1
ATOM 1165 C CA . PHE A 1 144 ? -16.614 3.632 9.320 1.00 94.12 144 PHE A CA 1
ATOM 1166 C C . PHE A 1 144 ? -16.345 2.285 8.665 1.00 94.12 144 PHE A C 1
ATOM 1168 O O . PHE A 1 144 ? -16.735 1.250 9.202 1.00 94.12 144 PHE A O 1
ATOM 1175 N N . ILE A 1 145 ? -15.627 2.304 7.545 1.00 94.25 145 ILE A N 1
ATOM 1176 C CA . ILE A 1 145 ? -14.972 1.107 7.022 1.00 94.25 145 ILE A CA 1
ATOM 1177 C C . ILE A 1 145 ? -13.662 0.955 7.779 1.00 94.25 145 ILE A C 1
ATOM 1179 O O . ILE A 1 145 ? -12.873 1.897 7.875 1.00 94.25 145 ILE A O 1
ATOM 1183 N N . GLY A 1 146 ? -13.457 -0.221 8.349 1.00 94.12 146 GLY A N 1
ATOM 1184 C CA . GLY A 1 146 ? -12.252 -0.545 9.082 1.00 94.12 146 GLY A CA 1
ATOM 1185 C C . GLY A 1 146 ? -11.820 -1.975 8.837 1.00 94.12 146 GLY A C 1
ATOM 1186 O O . GLY A 1 146 ? -12.530 -2.780 8.234 1.00 94.12 146 GLY A O 1
ATOM 1187 N N . PHE A 1 147 ? -10.641 -2.284 9.344 1.00 93.62 147 PHE A N 1
ATOM 1188 C CA . PHE A 1 147 ? -10.001 -3.567 9.159 1.00 93.62 147 PHE A CA 1
ATOM 1189 C C . PHE A 1 147 ? -9.679 -4.203 10.507 1.00 93.62 147 PHE A C 1
ATOM 1191 O O . PHE A 1 147 ? -9.059 -3.578 11.373 1.00 93.62 147 PHE A O 1
ATOM 1198 N N . VAL A 1 148 ? -10.076 -5.459 10.692 1.00 93.06 148 VAL A N 1
ATOM 1199 C CA . VAL A 1 148 ? -9.763 -6.224 11.902 1.00 93.06 148 VAL A CA 1
ATOM 1200 C C . VAL A 1 148 ? -8.285 -6.589 11.887 1.00 93.06 148 VAL A C 1
ATOM 1202 O O . VAL A 1 148 ? -7.839 -7.324 11.013 1.00 93.06 148 VAL A O 1
ATOM 1205 N N . THR A 1 149 ? -7.525 -6.111 12.869 1.00 88.44 149 THR A N 1
ATOM 1206 C CA . THR A 1 149 ? -6.086 -6.406 13.010 1.00 88.44 149 THR A CA 1
ATOM 1207 C C . THR A 1 149 ? -5.814 -7.533 13.999 1.00 88.44 149 THR A C 1
ATOM 1209 O O . THR A 1 149 ? -4.847 -8.280 13.872 1.00 88.44 149 THR A O 1
ATOM 1212 N N . SER A 1 150 ? -6.660 -7.676 15.018 1.00 87.81 150 SER A N 1
ATOM 1213 C CA . SER A 1 150 ? -6.513 -8.699 16.053 1.00 87.81 150 SER A CA 1
ATOM 1214 C C . SER A 1 150 ? -7.846 -9.012 16.720 1.00 87.81 150 SER A C 1
ATOM 1216 O O . SER A 1 150 ? -8.750 -8.179 16.761 1.00 87.81 150 SER A O 1
ATOM 1218 N N . GLU A 1 151 ? -7.938 -10.224 17.256 1.00 90.31 151 GLU A N 1
ATOM 1219 C CA . GLU A 1 151 ? -9.025 -10.653 18.132 1.00 90.31 151 GLU A CA 1
ATOM 1220 C C . GLU A 1 151 ? -8.461 -10.771 19.546 1.00 90.31 151 GLU A C 1
ATOM 1222 O O . GLU A 1 151 ? -7.327 -11.219 19.737 1.00 90.31 151 GLU A O 1
ATOM 1227 N N . LEU A 1 152 ? -9.231 -10.321 20.527 1.00 89.56 152 LEU A N 1
ATOM 1228 C CA . LEU A 1 152 ? -8.833 -10.199 21.921 1.00 89.56 152 LEU A CA 1
ATOM 1229 C C . LEU A 1 152 ? -9.943 -10.761 22.813 1.00 89.56 152 LEU A C 1
ATOM 1231 O O . LEU A 1 152 ? -11.109 -10.792 22.433 1.00 89.56 152 LEU A O 1
ATOM 1235 N N . ILE A 1 153 ? -9.588 -11.150 24.035 1.00 89.06 153 ILE A N 1
ATOM 1236 C CA . ILE A 1 153 ? -10.559 -11.540 25.060 1.00 89.06 153 ILE A CA 1
ATOM 1237 C C . ILE A 1 153 ? -10.437 -10.557 26.220 1.00 89.06 153 ILE A C 1
ATOM 1239 O O . ILE A 1 153 ? -9.386 -10.481 26.865 1.00 89.06 153 ILE A O 1
ATOM 1243 N N . ARG A 1 154 ? -11.504 -9.806 26.509 1.00 88.44 154 ARG A N 1
ATOM 1244 C CA . ARG A 1 154 ? -11.564 -8.937 27.691 1.00 88.44 154 ARG A CA 1
ATOM 1245 C C . ARG A 1 154 ? -12.106 -9.738 28.865 1.00 88.44 154 ARG A C 1
ATOM 1247 O O . ARG A 1 154 ? -13.253 -10.170 28.847 1.00 88.44 154 ARG A O 1
ATOM 1254 N N . LYS A 1 155 ? -11.283 -9.927 29.897 1.00 86.12 155 LYS A N 1
ATOM 1255 C CA . LYS A 1 155 ? -11.718 -10.543 31.156 1.00 86.12 155 LYS A CA 1
ATOM 1256 C C . LYS A 1 155 ? -12.374 -9.487 32.042 1.00 86.12 155 LYS A C 1
ATOM 1258 O O . LYS A 1 155 ? -11.726 -8.504 32.393 1.00 86.12 155 LYS A O 1
ATOM 1263 N N . ASN A 1 156 ? -13.623 -9.720 32.423 1.00 79.38 156 ASN A N 1
ATOM 1264 C CA . ASN A 1 156 ? -14.380 -8.903 33.365 1.00 79.38 156 ASN A CA 1
ATOM 1265 C C . ASN A 1 156 ? -14.685 -9.704 34.634 1.00 79.38 156 ASN A C 1
ATOM 1267 O O . ASN A 1 156 ? -14.526 -10.923 34.671 1.00 79.38 156 ASN A O 1
ATOM 1271 N N . VAL A 1 157 ? -15.188 -9.016 35.660 1.00 77.56 157 VAL A N 1
ATOM 1272 C CA . VAL A 1 157 ? -15.661 -9.646 36.905 1.00 77.56 157 VAL A CA 1
ATOM 1273 C C . VAL A 1 157 ? -16.803 -10.645 36.636 1.00 77.56 157 VAL A C 1
ATOM 1275 O O . VAL A 1 157 ? -16.913 -11.647 37.331 1.00 77.56 157 VAL A O 1
ATOM 1278 N N . GLU A 1 158 ? -17.608 -10.403 35.596 1.00 75.19 158 GLU A N 1
ATOM 1279 C CA . GLU A 1 158 ? -18.810 -11.182 35.251 1.00 75.19 158 GLU A CA 1
ATOM 1280 C C . GLU A 1 158 ? -18.598 -12.213 34.123 1.00 75.19 158 GLU A C 1
ATOM 1282 O O . GLU A 1 158 ? -19.512 -12.974 33.817 1.00 75.19 158 GLU A O 1
ATOM 1287 N N . GLY A 1 159 ? -17.417 -12.270 33.490 1.00 81.31 159 GLY A N 1
ATOM 1288 C CA . GLY A 1 159 ? -17.179 -13.181 32.363 1.00 81.31 159 GLY A CA 1
ATOM 1289 C C . GLY A 1 159 ? -16.059 -12.760 31.411 1.00 81.31 159 GLY A C 1
ATOM 1290 O O . GLY A 1 159 ? -15.155 -12.005 31.773 1.00 81.31 159 GLY A O 1
ATOM 1291 N N . GLN A 1 160 ? -16.105 -13.281 30.184 1.00 85.62 160 GLN A N 1
ATOM 1292 C CA . GLN A 1 160 ? -15.169 -12.964 29.103 1.00 85.62 160 GLN A CA 1
ATOM 1293 C C . GLN A 1 160 ? -15.941 -12.423 27.899 1.00 85.62 160 GLN A C 1
ATOM 1295 O O . GLN A 1 160 ? -16.866 -13.082 27.434 1.00 85.62 160 GLN A O 1
ATOM 1300 N N . ASP A 1 161 ? -15.538 -11.256 27.393 1.00 88.50 161 ASP A N 1
ATOM 1301 C CA . ASP A 1 161 ? -16.082 -10.688 26.158 1.00 88.50 161 ASP A CA 1
ATOM 1302 C C . ASP A 1 161 ? -15.109 -10.925 25.001 1.00 88.50 161 ASP A C 1
ATOM 1304 O O . ASP A 1 161 ? -13.909 -10.641 25.118 1.00 88.50 161 ASP A O 1
ATOM 1308 N N . GLU A 1 162 ? -15.633 -11.381 23.865 1.00 92.88 162 GLU A N 1
ATOM 1309 C CA . GLU A 1 162 ? -14.896 -11.380 22.605 1.00 92.88 162 GLU A CA 1
ATOM 1310 C C . GLU A 1 162 ? -14.787 -9.950 22.073 1.00 92.88 162 GLU A C 1
ATOM 1312 O O . GLU A 1 162 ? -15.781 -9.273 21.790 1.00 92.88 162 GLU A O 1
ATOM 1317 N N . MET A 1 163 ? -13.554 -9.489 21.927 1.00 94.19 163 MET A N 1
ATOM 1318 C CA . MET A 1 163 ? -13.221 -8.159 21.448 1.00 94.19 163 MET A CA 1
ATOM 1319 C C . MET A 1 163 ? -12.457 -8.258 20.131 1.00 94.19 163 MET A C 1
ATOM 1321 O O . MET A 1 163 ? -11.738 -9.220 19.865 1.00 94.19 163 MET A O 1
ATOM 1325 N N . VAL A 1 164 ? -12.554 -7.211 19.328 1.00 94.12 164 VAL A N 1
ATOM 1326 C CA . VAL A 1 164 ? -11.782 -7.039 18.102 1.00 94.12 164 VAL A CA 1
ATOM 1327 C C . VAL A 1 164 ? -11.104 -5.682 18.110 1.00 94.12 164 VAL A C 1
ATOM 1329 O O . VAL A 1 164 ? -11.664 -4.685 18.577 1.00 94.12 164 VAL A O 1
ATOM 1332 N N . THR A 1 165 ? -9.890 -5.649 17.575 1.00 93.38 165 THR A N 1
ATOM 1333 C CA . THR A 1 165 ? -9.188 -4.406 17.278 1.00 93.38 165 THR A CA 1
ATOM 1334 C C . THR A 1 165 ? -9.429 -4.053 15.819 1.00 93.38 165 THR A C 1
ATOM 1336 O O . THR A 1 165 ? -9.090 -4.831 14.927 1.00 93.38 165 THR A O 1
ATOM 1339 N N . VAL A 1 166 ? -9.987 -2.872 15.578 1.00 94.12 166 VAL A N 1
ATOM 1340 C CA . VAL A 1 166 ? -10.339 -2.360 14.254 1.00 94.12 166 VAL A CA 1
ATOM 1341 C C . VAL A 1 166 ? -9.496 -1.128 13.959 1.00 94.12 166 VAL A C 1
ATOM 1343 O O . VAL A 1 166 ? -9.554 -0.138 14.687 1.00 94.12 166 VAL A O 1
ATOM 1346 N N . PHE A 1 167 ? -8.713 -1.180 12.886 1.00 92.81 167 PHE A N 1
ATOM 1347 C CA . PHE A 1 167 ? -8.030 -0.012 12.344 1.00 92.81 167 PHE A CA 1
ATOM 1348 C C . PHE A 1 167 ? -8.939 0.687 11.333 1.00 92.81 167 PHE A C 1
ATOM 1350 O O . PHE A 1 167 ? -9.423 0.057 10.395 1.00 92.81 167 PHE A O 1
ATOM 1357 N N . VAL A 1 168 ? -9.179 1.979 11.532 1.00 93.62 168 VAL A N 1
ATOM 1358 C CA . VAL A 1 168 ? -9.958 2.829 10.628 1.00 93.62 168 VAL A CA 1
ATOM 1359 C C . VAL A 1 168 ? -8.995 3.812 9.963 1.00 93.62 168 VAL A C 1
ATOM 1361 O O . VAL A 1 168 ? -8.532 4.741 10.635 1.00 93.62 168 VAL A O 1
ATOM 1364 N N . PRO A 1 169 ? -8.666 3.621 8.677 1.00 89.94 169 PRO A N 1
ATOM 1365 C CA . PRO A 1 169 ? -7.701 4.458 7.979 1.00 89.94 169 PRO A CA 1
ATOM 1366 C C . PRO A 1 169 ? -8.265 5.834 7.613 1.00 89.94 169 PRO A C 1
ATOM 1368 O O . PRO A 1 169 ? -9.471 6.051 7.505 1.00 89.94 169 PRO A O 1
ATOM 1371 N N . SER A 1 170 ? -7.351 6.765 7.368 1.00 87.44 170 SER A N 1
ATOM 1372 C CA . SER A 1 170 ? -7.619 8.100 6.845 1.00 87.44 170 SER A CA 1
ATOM 1373 C C . SER A 1 170 ? -7.570 8.090 5.321 1.00 87.44 170 SER A C 1
ATOM 1375 O O . SER A 1 170 ? -6.752 7.412 4.706 1.00 87.44 170 SER A O 1
ATOM 1377 N N . VAL A 1 171 ? -8.415 8.904 4.696 1.00 86.81 171 VAL A N 1
ATOM 1378 C CA . VAL A 1 171 ? -8.447 9.078 3.239 1.00 86.81 171 VAL A CA 1
ATOM 1379 C C . VAL A 1 171 ? -7.638 10.323 2.849 1.00 86.81 171 VAL A C 1
ATOM 1381 O O . VAL A 1 171 ? -7.800 11.362 3.493 1.00 86.81 171 VAL A O 1
ATOM 1384 N N . PRO A 1 172 ? -6.803 10.293 1.791 1.00 74.75 172 PRO A N 1
ATOM 1385 C CA . PRO A 1 172 ? -6.397 9.129 0.992 1.00 74.75 172 PRO A CA 1
ATOM 1386 C C . PRO A 1 172 ? -5.184 8.390 1.588 1.00 74.75 172 PRO A C 1
ATOM 1388 O O . PRO A 1 172 ? -4.768 7.363 1.061 1.00 74.75 172 PRO A O 1
ATOM 1391 N N . MET A 1 173 ? -4.580 8.933 2.653 1.00 71.69 173 MET A N 1
ATOM 1392 C CA . MET A 1 173 ? -3.373 8.398 3.286 1.00 71.69 173 MET A CA 1
ATOM 1393 C C . MET A 1 173 ? -3.730 7.260 4.259 1.00 71.69 173 MET A C 1
ATOM 1395 O O . MET A 1 173 ? -3.741 7.443 5.480 1.00 71.69 173 MET A O 1
ATOM 1399 N N . PHE A 1 174 ? -4.027 6.087 3.696 1.00 73.88 174 PHE A N 1
ATOM 1400 C CA . PHE A 1 174 ? -4.548 4.905 4.401 1.00 73.88 174 PHE A CA 1
ATOM 1401 C C . PHE A 1 174 ? -3.588 4.292 5.431 1.00 73.88 174 PHE A C 1
ATOM 1403 O O . PHE A 1 174 ? -3.999 3.487 6.256 1.00 73.88 174 PHE A O 1
ATOM 1410 N N . THR A 1 175 ? -2.328 4.727 5.445 1.00 72.12 175 THR A N 1
ATOM 1411 C CA . THR A 1 175 ? -1.319 4.339 6.441 1.00 72.12 175 THR A CA 1
ATOM 1412 C C . THR A 1 175 ? -1.508 5.014 7.804 1.00 72.12 175 THR A C 1
ATOM 1414 O O . THR A 1 175 ? -0.870 4.632 8.783 1.00 72.12 175 THR A O 1
ATOM 1417 N N . THR A 1 176 ? -2.364 6.036 7.889 1.00 78.38 176 THR A N 1
ATOM 1418 C CA . THR A 1 176 ? -2.672 6.766 9.129 1.00 78.38 176 THR A CA 1
ATOM 1419 C C . THR A 1 176 ? -4.137 6.594 9.480 1.00 78.38 176 THR A C 1
ATOM 1421 O O . THR A 1 176 ? -4.965 6.465 8.587 1.00 78.38 176 THR A O 1
ATOM 1424 N N 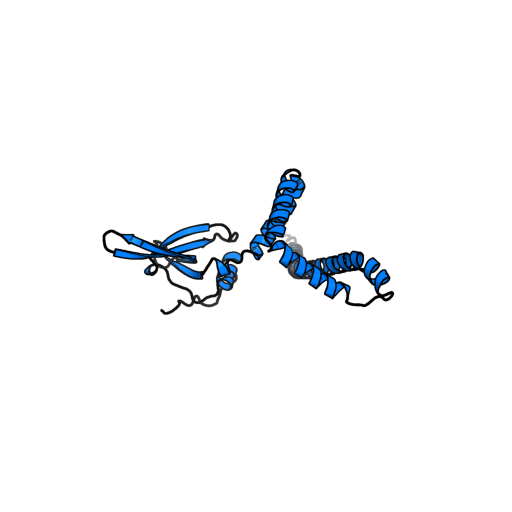. GLY A 1 177 ? -4.500 6.615 10.760 1.00 88.56 177 GLY A N 1
ATOM 1425 C CA . GLY A 1 177 ? -5.887 6.380 11.145 1.00 88.56 177 GLY A CA 1
ATOM 1426 C C . GLY A 1 177 ? -6.101 6.266 12.642 1.00 88.56 177 GLY A C 1
ATOM 1427 O O . GLY A 1 177 ? -5.235 6.612 13.447 1.00 88.56 177 GLY A O 1
ATOM 1428 N N . PHE A 1 178 ? -7.271 5.758 12.998 1.00 91.75 178 PHE A N 1
ATOM 1429 C CA . PHE A 1 178 ? -7.671 5.497 14.371 1.00 91.75 178 PHE A CA 1
ATOM 1430 C C . PHE A 1 178 ? -7.652 4.000 14.653 1.00 91.75 178 PHE A C 1
ATOM 1432 O O . PHE A 1 178 ? -7.983 3.183 13.795 1.00 91.75 178 PHE A O 1
ATOM 1439 N N . LEU A 1 179 ? -7.298 3.646 15.883 1.00 91.69 179 LEU A N 1
ATOM 1440 C CA . LEU A 1 179 ? -7.405 2.286 16.385 1.00 91.69 179 LEU A CA 1
ATOM 1441 C C . LEU A 1 179 ? -8.570 2.218 17.369 1.00 91.69 179 LEU A C 1
ATOM 1443 O O . LEU A 1 179 ? -8.590 2.949 18.359 1.00 91.69 179 LEU A O 1
ATOM 1447 N N . PHE A 1 180 ? -9.515 1.325 17.112 1.00 94.50 180 PHE A N 1
ATOM 1448 C CA . PHE A 1 180 ? -10.644 1.058 17.992 1.00 94.50 180 PHE A CA 1
ATOM 1449 C C . PHE A 1 180 ? -10.548 -0.355 18.551 1.00 94.50 180 PHE A C 1
ATOM 1451 O O . PHE A 1 180 ? -10.158 -1.282 17.850 1.00 94.50 180 PHE A O 1
ATOM 1458 N N . VAL A 1 181 ? -10.941 -0.525 19.810 1.00 94.31 181 VAL A N 1
ATOM 1459 C CA . VAL A 1 181 ? -11.135 -1.840 20.427 1.00 94.31 181 VAL A CA 1
ATOM 1460 C C . VAL A 1 181 ? -12.588 -1.909 20.862 1.00 94.31 181 VAL A C 1
ATOM 1462 O O . VAL A 1 181 ? -13.037 -1.090 21.663 1.00 94.31 181 VAL A O 1
ATOM 1465 N N . THR A 1 182 ? -13.336 -2.853 20.307 1.00 93.94 182 THR A N 1
ATOM 1466 C CA . THR A 1 182 ? -14.780 -2.978 20.537 1.00 93.94 182 THR A CA 1
ATOM 1467 C C . THR A 1 182 ? -15.186 -4.443 20.625 1.00 93.94 182 THR A C 1
ATOM 1469 O O . THR A 1 182 ? -14.390 -5.325 20.303 1.00 93.94 182 THR A O 1
ATOM 1472 N N . ARG A 1 183 ? -16.402 -4.721 21.095 1.00 93.25 183 ARG A N 1
ATOM 1473 C CA . ARG A 1 183 ? -16.926 -6.088 21.112 1.00 93.25 183 ARG A CA 1
ATOM 1474 C C . ARG A 1 183 ? -17.120 -6.590 19.685 1.00 93.25 183 ARG A C 1
ATOM 1476 O O . ARG A 1 183 ? -17.526 -5.828 18.806 1.00 93.25 183 ARG A O 1
ATOM 1483 N N . LYS A 1 184 ? -16.877 -7.882 19.471 1.00 92.44 184 LYS A N 1
ATOM 1484 C CA . LYS A 1 184 ? -17.038 -8.526 18.160 1.00 92.44 184 LYS A CA 1
ATOM 1485 C C . LYS A 1 184 ? -18.471 -8.418 17.622 1.00 92.44 184 LYS A C 1
ATOM 1487 O O . LYS A 1 184 ? -18.658 -8.265 16.423 1.00 92.44 184 LYS A O 1
ATOM 1492 N N . ASP A 1 185 ? -19.465 -8.412 18.510 1.00 91.88 185 ASP A N 1
ATOM 1493 C CA . ASP A 1 185 ? -20.891 -8.257 18.179 1.00 91.88 185 ASP A CA 1
ATOM 1494 C C . ASP A 1 185 ? -21.303 -6.835 17.752 1.00 91.88 185 ASP A C 1
ATOM 1496 O O . ASP A 1 185 ? -22.408 -6.623 17.258 1.00 91.88 185 ASP A O 1
ATOM 1500 N N . SER A 1 186 ? -20.427 -5.851 17.959 1.00 91.56 186 SER A N 1
ATOM 1501 C CA . SER A 1 186 ? -20.705 -4.430 17.728 1.00 91.56 186 SER A CA 1
ATOM 1502 C C . SER A 1 186 ? -20.145 -3.936 16.389 1.00 91.56 186 SER A C 1
ATOM 1504 O O . SER A 1 186 ? -20.192 -2.741 16.095 1.00 91.56 186 SER A O 1
ATOM 1506 N N . VAL A 1 187 ? -19.608 -4.847 15.574 1.00 94.06 187 VAL A N 1
ATOM 1507 C CA . VAL A 1 187 ? -19.135 -4.594 14.209 1.00 94.06 187 VAL A CA 1
ATOM 1508 C C . VAL A 1 187 ? -19.862 -5.505 13.229 1.00 94.06 187 VAL A C 1
ATOM 1510 O O . VAL A 1 187 ? -20.259 -6.616 13.575 1.00 94.06 187 VAL A O 1
ATOM 1513 N N . ARG A 1 188 ? -20.039 -5.047 11.987 1.00 95.00 188 ARG A N 1
ATOM 1514 C CA . ARG A 1 188 ? -20.646 -5.856 10.919 1.00 95.00 188 ARG A CA 1
ATOM 1515 C C . ARG A 1 188 ? -19.563 -6.268 9.934 1.00 95.00 188 ARG A C 1
ATOM 1517 O O . ARG A 1 188 ? -18.951 -5.405 9.314 1.00 95.00 188 ARG A O 1
ATOM 1524 N N . PHE A 1 189 ? -19.322 -7.565 9.801 1.00 94.62 189 PHE A N 1
ATOM 1525 C CA . PHE A 1 189 ? -18.312 -8.098 8.889 1.00 94.62 189 PHE A CA 1
ATOM 1526 C C . PHE A 1 189 ? -18.786 -7.989 7.443 1.00 94.62 189 PHE A C 1
ATOM 1528 O O . PHE A 1 189 ? -19.921 -8.349 7.132 1.00 94.62 189 PHE A O 1
ATOM 1535 N N . LEU A 1 190 ? -17.923 -7.479 6.570 1.00 94.94 190 LEU A N 1
ATOM 1536 C CA . LEU A 1 190 ? -18.196 -7.353 5.145 1.00 94.94 190 LEU A CA 1
ATOM 1537 C C . LEU A 1 190 ? -17.613 -8.538 4.376 1.00 94.94 190 LEU A C 1
ATOM 1539 O O . LEU A 1 190 ? -16.534 -9.035 4.701 1.00 94.94 190 LEU A O 1
ATOM 1543 N N . ASP A 1 191 ? -18.329 -8.969 3.344 1.00 92.94 191 ASP A N 1
ATOM 1544 C CA . ASP A 1 191 ? -17.908 -10.011 2.407 1.00 92.94 191 ASP A CA 1
ATOM 1545 C C . ASP A 1 191 ? -17.259 -9.391 1.164 1.00 92.94 191 ASP A C 1
ATOM 1547 O O . ASP A 1 191 ? -17.705 -9.568 0.034 1.00 92.94 191 ASP A O 1
ATOM 1551 N N . ILE A 1 192 ? -16.238 -8.569 1.407 1.00 91.38 192 ILE A N 1
ATOM 1552 C CA . ILE A 1 192 ? -15.397 -7.962 0.374 1.00 91.38 192 ILE A CA 1
ATOM 1553 C C . ILE A 1 192 ? -13.933 -8.236 0.697 1.00 91.38 192 ILE A C 1
ATOM 1555 O O . ILE A 1 192 ? -13.560 -8.438 1.860 1.00 91.38 192 ILE A O 1
ATOM 1559 N N . SER A 1 193 ? -13.099 -8.238 -0.334 1.00 89.75 193 SER A N 1
ATOM 1560 C CA . SER A 1 193 ? -11.655 -8.362 -0.180 1.00 89.75 193 SER A CA 1
ATOM 1561 C C . SER A 1 193 ? -11.053 -7.119 0.487 1.00 89.75 193 SER A C 1
ATOM 1563 O O . SER A 1 193 ? -11.616 -6.019 0.468 1.00 89.75 193 SER A O 1
ATOM 1565 N N . ILE A 1 194 ? -9.876 -7.294 1.091 1.00 88.56 194 ILE A N 1
ATOM 1566 C CA . ILE A 1 194 ? -9.119 -6.184 1.686 1.00 88.56 194 ILE A CA 1
ATOM 1567 C C . ILE A 1 194 ? -8.719 -5.194 0.587 1.00 88.56 194 ILE A C 1
ATOM 1569 O O . ILE A 1 194 ? -8.766 -3.985 0.800 1.00 88.56 194 ILE A O 1
ATOM 1573 N N . GLU A 1 195 ? -8.399 -5.702 -0.601 1.00 86.12 195 GLU A N 1
ATOM 1574 C CA . GLU A 1 195 ? -8.054 -4.935 -1.793 1.00 86.12 195 GLU A CA 1
ATOM 1575 C C . GLU A 1 195 ? -9.208 -4.035 -2.255 1.00 86.12 195 GLU A C 1
ATOM 1577 O O . GLU A 1 195 ? -8.992 -2.842 -2.455 1.00 86.12 195 GLU A O 1
ATOM 1582 N N . GLU A 1 196 ? -10.432 -4.563 -2.353 1.00 89.12 196 GLU A N 1
ATOM 1583 C CA . GLU A 1 196 ? -11.623 -3.778 -2.723 1.00 89.12 196 GLU A CA 1
ATOM 1584 C C . GLU A 1 196 ? -11.916 -2.674 -1.699 1.00 89.12 196 GLU A C 1
ATOM 1586 O O . GLU A 1 196 ? -12.244 -1.541 -2.061 1.00 89.12 196 GLU A O 1
ATOM 1591 N N . ALA A 1 197 ? -11.765 -2.973 -0.406 1.00 89.75 197 ALA A N 1
ATOM 1592 C CA . ALA A 1 197 ? -11.931 -1.980 0.648 1.00 89.75 197 ALA A CA 1
ATOM 1593 C C . ALA A 1 197 ? -10.845 -0.889 0.593 1.00 89.75 197 ALA A C 1
ATOM 1595 O O . ALA A 1 197 ? -11.152 0.296 0.746 1.00 89.75 197 ALA A O 1
ATOM 1596 N N . LEU A 1 198 ? -9.585 -1.261 0.344 1.00 87.62 198 LEU A N 1
ATOM 1597 C CA . LEU A 1 198 ? -8.487 -0.308 0.171 1.00 87.62 198 LEU A CA 1
ATOM 1598 C C . LEU A 1 198 ? -8.679 0.558 -1.076 1.00 87.62 198 LEU A C 1
ATOM 1600 O O . LEU A 1 198 ? -8.464 1.765 -1.002 1.00 87.62 198 LEU A O 1
ATOM 1604 N N . GLU A 1 199 ? -9.130 -0.005 -2.195 1.00 86.12 199 GLU A N 1
ATOM 1605 C CA . GLU A 1 199 ? -9.438 0.750 -3.415 1.00 86.12 199 GLU A CA 1
ATOM 1606 C C . GLU A 1 199 ? -10.531 1.801 -3.163 1.00 86.12 199 GLU A C 1
ATOM 1608 O O . GLU A 1 199 ? -10.399 2.966 -3.563 1.00 86.12 199 GLU A O 1
ATOM 1613 N N . LEU A 1 200 ? -11.563 1.431 -2.402 1.00 88.88 200 LEU A N 1
ATOM 1614 C CA . LEU A 1 200 ? -12.611 2.345 -1.961 1.00 88.88 200 LEU A CA 1
ATOM 1615 C C . LEU A 1 200 ? -12.066 3.492 -1.098 1.00 88.88 200 LEU A C 1
ATOM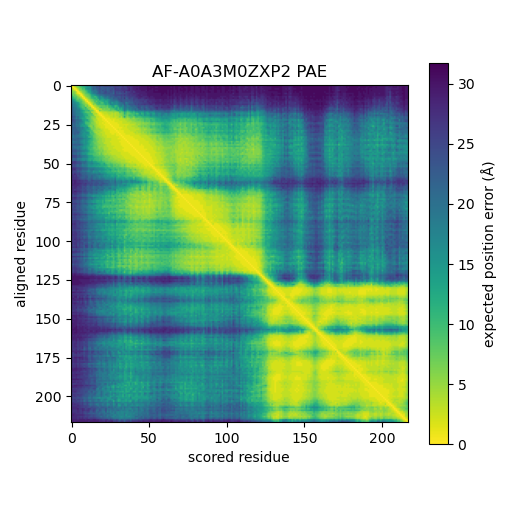 1617 O O . LEU A 1 200 ? -12.403 4.656 -1.327 1.00 88.88 200 LEU A O 1
ATOM 1621 N N . ILE A 1 201 ? -11.191 3.192 -0.138 1.00 88.50 201 ILE A N 1
ATOM 1622 C CA . ILE A 1 201 ? -10.588 4.189 0.760 1.00 88.50 201 ILE A CA 1
ATOM 1623 C C . ILE A 1 201 ? -9.625 5.107 -0.004 1.00 88.50 201 ILE A C 1
ATOM 1625 O O . ILE A 1 201 ? -9.730 6.329 0.096 1.00 88.50 201 ILE A O 1
ATOM 1629 N N . VAL A 1 202 ? -8.712 4.551 -0.803 1.00 84.25 202 VAL A N 1
ATOM 1630 C CA . VAL A 1 202 ? -7.697 5.307 -1.558 1.00 84.25 202 VAL A CA 1
ATOM 1631 C C . VAL A 1 202 ? -8.343 6.211 -2.605 1.00 84.25 202 VAL A C 1
ATOM 1633 O O . VAL A 1 202 ? -7.911 7.351 -2.790 1.00 84.25 202 VAL A O 1
ATOM 1636 N N . SER A 1 203 ? -9.410 5.743 -3.258 1.00 84.56 203 SER A N 1
ATOM 1637 C CA . SER A 1 203 ? -10.184 6.550 -4.208 1.00 84.56 203 SER A CA 1
ATOM 1638 C C . SER A 1 203 ? -11.083 7.595 -3.534 1.00 84.56 203 SER A C 1
ATOM 1640 O O . SER A 1 203 ? -11.687 8.417 -4.227 1.00 84.56 203 SER A O 1
ATOM 1642 N N . GLY A 1 204 ? -11.197 7.574 -2.202 1.00 86.00 204 GLY A N 1
ATOM 1643 C CA . GLY A 1 204 ? -12.100 8.432 -1.438 1.00 86.00 204 GLY A CA 1
ATOM 1644 C C . GLY A 1 204 ? -13.576 8.194 -1.752 1.00 86.00 204 GLY A C 1
ATOM 1645 O O . GLY A 1 204 ? -14.369 9.133 -1.714 1.00 86.00 204 GLY A O 1
ATOM 1646 N N . GLY A 1 205 ? -13.940 6.960 -2.103 1.00 85.00 205 GLY A N 1
ATOM 1647 C CA . GLY A 1 205 ? -15.306 6.577 -2.448 1.00 85.00 205 GLY A CA 1
ATOM 1648 C C . GLY A 1 205 ? -15.652 6.663 -3.936 1.00 85.00 205 GLY A C 1
ATOM 1649 O O . GLY A 1 205 ? -16.778 6.345 -4.304 1.00 85.00 205 GLY A O 1
ATOM 1650 N N . MET A 1 206 ? -14.730 7.102 -4.803 1.00 85.94 206 MET A N 1
ATOM 1651 C CA . MET A 1 206 ? -15.003 7.229 -6.244 1.00 85.94 206 MET A CA 1
ATOM 1652 C C . MET A 1 206 ? -15.023 5.886 -6.978 1.00 85.94 206 MET A C 1
ATOM 1654 O O . MET A 1 206 ? -15.670 5.771 -8.017 1.00 85.94 206 MET A O 1
ATOM 1658 N N . VAL A 1 207 ? -14.308 4.895 -6.452 1.00 84.12 207 VAL A N 1
ATOM 1659 C CA . VAL A 1 207 ? -14.308 3.518 -6.941 1.00 84.12 207 VAL A CA 1
ATOM 1660 C C . VAL A 1 207 ? -14.862 2.662 -5.814 1.00 84.12 207 VAL A C 1
ATOM 1662 O O . VAL A 1 207 ? -14.219 2.519 -4.783 1.00 84.12 207 VAL A O 1
ATOM 1665 N N . SER A 1 208 ? -16.091 2.177 -5.971 1.00 78.00 208 SER A N 1
ATOM 1666 C CA . SER A 1 208 ? -16.805 1.420 -4.941 1.00 78.00 208 SER A CA 1
ATOM 1667 C C . SER A 1 208 ? -17.346 0.124 -5.525 1.00 78.00 208 SER A C 1
ATOM 1669 O O . SER A 1 208 ? -17.835 0.156 -6.659 1.00 78.00 208 SER A O 1
ATOM 1671 N N . PRO A 1 209 ? -17.354 -0.983 -4.759 1.00 76.56 209 PRO A N 1
ATOM 1672 C CA . PRO A 1 209 ? -18.195 -2.123 -5.099 1.00 76.56 209 PRO A CA 1
ATOM 1673 C C . PRO A 1 209 ? -19.667 -1.678 -5.169 1.00 76.56 209 PRO A C 1
ATOM 1675 O O . PRO A 1 209 ? -20.081 -0.758 -4.453 1.00 76.56 209 PRO A O 1
ATOM 1678 N N . GLU A 1 210 ? -20.461 -2.314 -6.039 1.00 81.81 210 GLU A N 1
ATOM 1679 C CA . GLU A 1 210 ? -21.886 -1.976 -6.228 1.00 81.81 210 GLU A CA 1
ATOM 1680 C C . GLU A 1 210 ? -22.714 -2.215 -4.956 1.00 81.81 210 GLU A C 1
ATOM 1682 O O . GLU A 1 210 ? -23.725 -1.553 -4.719 1.00 81.81 210 GLU A O 1
ATOM 1687 N N . THR A 1 211 ? -22.265 -3.148 -4.118 1.00 86.44 211 THR A N 1
ATOM 1688 C CA . THR A 1 211 ? -22.901 -3.515 -2.853 1.00 86.44 211 THR A CA 1
ATOM 1689 C C . THR A 1 211 ? -21.852 -3.708 -1.765 1.00 86.44 211 THR A C 1
ATOM 1691 O O . THR A 1 211 ? -20.740 -4.141 -2.055 1.00 86.44 211 THR A O 1
ATOM 1694 N N . LEU A 1 212 ? -22.225 -3.460 -0.508 1.00 88.31 212 LEU A N 1
ATOM 1695 C CA . LEU A 1 212 ? -21.452 -3.856 0.674 1.00 88.31 212 LEU A CA 1
ATOM 1696 C C . LEU A 1 212 ? -22.120 -5.088 1.308 1.00 88.31 212 LEU A C 1
ATOM 1698 O O . LEU A 1 212 ? -22.942 -4.927 2.216 1.00 88.31 212 LEU A O 1
ATOM 1702 N N . PRO A 1 213 ? -21.858 -6.307 0.797 1.00 90.62 213 PRO A N 1
ATOM 1703 C CA . PRO A 1 213 ? -22.455 -7.521 1.339 1.00 90.62 213 PRO A CA 1
ATOM 1704 C C . PRO A 1 213 ? -21.985 -7.735 2.779 1.00 90.62 213 PRO A C 1
ATOM 1706 O O . PRO A 1 213 ? -20.799 -7.620 3.084 1.00 90.62 213 PRO A O 1
ATOM 1709 N N . ILE A 1 214 ? -22.920 -8.037 3.677 1.00 91.12 214 ILE A N 1
ATOM 1710 C CA . ILE A 1 214 ? -22.614 -8.384 5.068 1.00 91.12 214 ILE A CA 1
ATOM 1711 C C . ILE A 1 214 ? -22.443 -9.902 5.133 1.00 91.12 214 ILE A C 1
ATOM 1713 O O . ILE A 1 214 ? -23.323 -10.635 4.673 1.00 91.12 214 ILE A O 1
ATOM 1717 N N . LYS A 1 215 ? -21.342 -10.381 5.724 1.00 88.62 215 LYS A N 1
ATOM 1718 C CA . LYS A 1 215 ? -21.159 -11.812 5.984 1.00 88.62 215 LYS A CA 1
ATOM 1719 C C . LYS A 1 215 ? -22.288 -12.298 6.883 1.00 88.62 215 LYS A C 1
ATOM 1721 O O . LYS A 1 215 ? -22.488 -11.784 7.983 1.00 88.62 215 LYS A O 1
ATOM 1726 N N . THR A 1 216 ? -23.030 -13.285 6.400 1.00 72.44 216 THR A N 1
ATOM 1727 C CA . THR A 1 216 ? -24.024 -13.979 7.218 1.00 72.44 216 THR A CA 1
ATOM 1728 C C . THR A 1 216 ? -23.281 -15.069 7.984 1.00 72.44 216 THR A C 1
ATOM 1730 O O . THR A 1 216 ? -22.660 -15.923 7.354 1.00 72.44 216 THR A O 1
ATOM 1733 N N . VAL A 1 217 ? -23.264 -14.963 9.316 1.00 56.22 217 VAL A N 1
ATOM 1734 C CA . VAL A 1 217 ? -22.663 -15.957 10.226 1.00 56.22 217 VAL A CA 1
ATOM 1735 C C . VAL A 1 217 ? -23.509 -17.222 10.250 1.00 56.22 217 VAL A C 1
ATOM 1737 O O . VAL A 1 217 ? -24.752 -17.079 10.304 1.00 56.22 217 VAL A O 1
#

Mean predicted aligned error: 14.15 Å

Foldseek 3Di:
DDDDDDDPPVPVVVVVVVVVVVVVVVVVVCVVCVVVVVVVVVVVVLLCVQCVVCVVVCCVPPVDDDPCPSVVSSVVVVVVLVVLCPDPNNVVVVVVVLVVCVVVVVVNVVVVVVVVVVCVVVPCVVVQFPFWKWQDDPDPPDTAIWTFRDWDWDDDPVGIFIKTWTFGAAPQRRVDGDIDIGGPVRIFTWPDGPVQSNVCRNVVNPRHDPDGHTDDD

pLDDT: mean 82.47, std 12.29, range [44.59, 95.75]

Nearest PDB structures (foldseek):
  7yt9-assembly2_B  TM=6.086E-01  e=1.009E+00  Arabidopsis thaliana
  4x2w-assembly1_A  TM=4.893E-01  e=1.069E+00  Murine norovirus 1
  2lnc-assembly1_A  TM=5.652E-01  e=3.233E+00  Norovirus Hu/1968/US
  6sj9-assembly1_A  TM=4.093E-01  e=1.274E+00  Paenarthrobacter aurescens
  1qxp-assembly2_B  TM=4.875E-01  e=2.151E+00  Rattus norvegicus

Secondary structure (DSSP, 8-state):
--------HHHHHHHHHHHHHHHHHHHHHHHHHHHHHHHHHHHHHHHHHHHHHHHHHHHHHHSS--TTHHHHHHHHHHHHHHHHHHSHHHHHHHHHHHHHHTT-HHHHHHHHHHHHHHHHHH--HHHH--EEEEEE-SSTT-EEEEEEEEEEEEEETTEEEEEEEEEEEPSS-TTSEEEEEEEGGGEEEB-S-HHHHHHHHHTTTSS--S--PBPP-

Radius of gyration: 27.93 Å; Cα contacts (8 Å, |Δi|>4): 204; chains: 1; bounding box: 66×77×70 Å

Solvent-accessible surface area (backbone atoms only — not comparable to full-atom values): 12427 Å² total; per-residue (Å²): 138,90,84,83,78,85,80,76,68,70,64,64,56,53,55,57,50,52,51,51,51,52,50,49,54,52,50,51,52,48,63,65,43,48,62,59,53,50,51,53,51,52,54,51,50,50,40,54,53,43,32,64,67,43,47,68,55,42,43,71,74,64,72,54,91,64,90,64,50,36,55,55,51,44,54,49,49,54,51,51,51,51,56,38,51,72,34,74,68,32,46,52,51,51,52,52,50,55,57,55,35,67,79,37,69,73,60,35,55,56,52,51,56,52,48,50,55,48,43,71,73,60,59,63,48,73,77,53,34,79,47,34,29,39,41,67,46,98,52,84,97,40,67,44,69,28,28,31,58,46,80,46,76,48,79,53,99,90,48,75,44,60,26,32,32,33,40,30,56,36,73,58,57,58,91,42,68,49,82,44,79,45,52,53,88,67,44,46,48,38,68,57,54,64,64,59,54,47,46,19,41,53,51,67,60,76,46,64,74,97,65,85,50,64,58,82,130

Sequence (217 aa):
MRTKFPSNSKKVSKRRSLYKSLRRIFMAGILVLIPVIMTFIAVKWLFVLVDGILKPYIELLFGIYIPGLGFIATVLLIFLSGLFATSYGGKRLINLGDQFLEHLPFIRRIYDASKDIVNAFTFTEAKVFKEVVLLEMPRKDLFFIGFVTSELIRKNVEGQDEMVTVFVPSVPMFTTGFLFVTRKDSVRFLDISIEEALELIVSGGMVSPETLPIKTV